Protein AF-A0A814SB40-F1 (afdb_monomer)

Sequence (249 aa):
MLMINSLVCLQETWALNQNQIDDCIITTDKNIYRRNYYDGTNNNKFEFSSLLIQLTEKIYEFKSKGYEILILGDFNTDPIKDNFNTHELINFMKRHSLRMIDVEETQIVTFSKHNLNTKSWIDHVLVDKNNRNVRKCQICVSPENKSDQNPIIIEYELEKLPIMLEIGNKRLANLDWTNLLTLLAYQERVRKGLCKLEILKLEIETESDARRLKINLTKLLNEISSVLLNAVQKTSNELECAKRYKGTL

pLDDT: mean 72.82, std 21.2, range [21.78, 96.56]

InterPro domains:
  IPR005135 Endonuclease/exonuclease/phosphatase [PF14529] (43-148)
  IPR036691 Endonuclease/exonuclease/phosphatase superfamily [G3DSA:3.60.10.10] (23-159)
  IPR036691 Endonuclease/exonuclease/phosphatase superfamily [SSF56219] (7-158)

Radius of gyration: 22.97 Å; Cα contacts (8 Å, |Δi|>4): 253; chains: 1; bounding box: 46×55×64 Å

Solvent-accessible surface area (backbone atoms only — not comparable to full-atom values): 14992 Å² total; per-residue (Å²): 132,86,75,79,45,68,46,56,69,71,50,103,62,78,63,98,46,75,67,63,60,70,77,37,95,71,86,69,71,82,85,72,74,83,87,76,82,86,84,84,58,85,79,53,55,66,56,55,56,50,53,53,51,55,51,48,55,51,52,52,56,40,47,74,73,70,49,86,63,77,44,76,36,78,68,81,33,33,84,87,49,95,47,71,62,30,53,52,49,54,52,49,28,62,75,68,46,37,39,53,48,48,74,74,38,90,55,95,52,88,48,27,33,47,60,101,87,50,72,39,36,22,60,46,38,38,29,42,67,83,64,76,36,67,77,44,44,40,56,49,86,53,96,82,59,85,59,54,54,41,44,58,45,36,35,36,52,66,96,58,82,78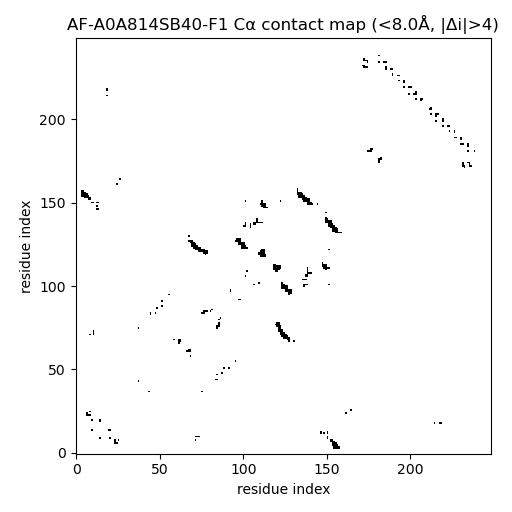,74,78,70,70,70,75,79,62,74,71,53,77,71,62,79,85,39,65,69,56,45,52,54,30,49,54,42,35,51,62,44,53,63,69,43,52,64,60,49,53,54,42,76,70,48,81,51,71,68,59,35,53,52,48,52,51,52,50,55,51,52,51,52,50,35,49,54,51,23,43,43,52,46,33,52,53,51,53,50,54,52,58,64,65,74,75,118

Secondary structure (DSSP, 8-state):
-----------SS--SSTHHHHTS-----TTS-------S-GGGHHHHHHHHHHHHHHHHHHHHTT---EEEEE----TTS-SHHHHHHHHHHHHHTEEEHHHHS--S-S-SEE-SS-EE--EEEEEETT---EEEEEEPP-TT--SSBPPEEEEE--SS-------TT-------TT-HHHHHHHHHHHHHHHHTTHHHHHHHHT---HHHHHHHHHHHHHHHHHHHHHHHHHHHHHHHHHHHHHTT-

Mean predicted aligned error: 16.38 Å

Nearest PDB structures (foldseek):
  1wdu-assembly2_B  TM=7.732E-01  e=1.492E-03  Bombyx mori
  5izs-assembly2_E  TM=6.264E-01  e=3.538E+00  synthetic construct

Organism: NCBI:txid104777

Foldseek 3Di:
DAPQQWAFDDDPDDDPDPVNVVSHLDPPPVVDDDDDDCPPDPVCLVVLLVSLVVVVVVLCVQVVVVDFDKDWYFLVDACVDPDNSNVSVVVSCVVQQKDFVAVVDDEPDQFFFDDPPDGGNGITIIGHPPFPFWPDWYFDDDPPDPDRGTGITTGGRDPDDDPSDPPPPPPQLDFPPVDPVLVVQLVVQLVVQVVVCVVLVVVLVPDDDPVVNVVSVVVSVVSSVVSNSVSSVVSSVVVVVVVVVVVPD

Structure (mmCIF, N/CA/C/O backbone):
data_AF-A0A814SB40-F1
#
_entry.id   AF-A0A814SB40-F1
#
loop_
_atom_site.group_PDB
_atom_site.id
_atom_site.type_symbol
_atom_site.label_atom_id
_atom_site.label_alt_id
_atom_site.label_comp_id
_atom_site.label_asym_id
_atom_site.label_entity_id
_atom_site.label_seq_id
_atom_site.pdbx_PDB_ins_code
_atom_site.Cartn_x
_atom_site.Cartn_y
_atom_site.Cartn_z
_atom_site.occupancy
_atom_site.B_iso_or_equiv
_atom_site.auth_seq_id
_atom_site.auth_comp_id
_atom_site.auth_asym_id
_atom_site.auth_atom_id
_atom_site.pdbx_PDB_model_num
ATOM 1 N N . MET A 1 1 ? -22.561 3.798 -12.927 1.00 25.20 1 MET A N 1
ATOM 2 C CA . MET A 1 1 ? -21.221 4.372 -13.156 1.00 25.20 1 MET A CA 1
ATOM 3 C C . MET A 1 1 ? -20.267 3.604 -12.255 1.00 25.20 1 MET A C 1
ATOM 5 O O . MET A 1 1 ? -20.344 3.776 -11.048 1.00 25.20 1 MET A O 1
ATOM 9 N N . LEU A 1 2 ? -19.512 2.654 -12.813 1.00 21.78 2 LEU A N 1
ATOM 10 C CA . LEU A 1 2 ? -18.523 1.862 -12.071 1.00 21.78 2 LEU A CA 1
ATOM 11 C C . LEU A 1 2 ? -17.376 2.797 -11.672 1.00 21.78 2 LEU A C 1
ATOM 13 O O . LEU A 1 2 ? -16.701 3.334 -12.548 1.00 21.78 2 LEU A O 1
ATOM 17 N N . MET A 1 3 ? -17.201 3.050 -10.374 1.00 22.48 3 MET A N 1
ATOM 18 C CA . MET A 1 3 ? -16.009 3.736 -9.876 1.00 22.48 3 MET A CA 1
ATOM 19 C C . MET A 1 3 ? -14.887 2.705 -9.779 1.00 22.48 3 MET A C 1
ATOM 21 O O . MET A 1 3 ? -14.816 1.940 -8.823 1.00 22.48 3 MET A O 1
ATOM 25 N N . ILE A 1 4 ? -14.045 2.661 -10.810 1.00 25.55 4 ILE A N 1
ATOM 26 C CA . ILE A 1 4 ? -12.775 1.935 -10.777 1.00 25.55 4 ILE A CA 1
ATOM 27 C C . ILE A 1 4 ? -11.856 2.743 -9.861 1.00 25.55 4 ILE A C 1
ATOM 29 O O . ILE A 1 4 ? -11.344 3.789 -10.256 1.00 25.55 4 ILE A O 1
ATOM 33 N N . ASN A 1 5 ? -11.701 2.302 -8.616 1.00 28.89 5 ASN A N 1
ATOM 34 C CA . ASN A 1 5 ? -10.749 2.900 -7.691 1.00 28.89 5 ASN A CA 1
ATOM 35 C C . ASN A 1 5 ? -9.386 2.238 -7.926 1.00 28.89 5 ASN A C 1
ATOM 37 O O . ASN A 1 5 ? -9.189 1.075 -7.607 1.00 28.89 5 ASN A O 1
ATOM 41 N N . SER A 1 6 ? -8.427 2.944 -8.517 1.00 26.91 6 SER A N 1
ATOM 42 C CA . SER A 1 6 ? -7.048 2.450 -8.576 1.00 26.91 6 SER A CA 1
ATOM 43 C C . SER A 1 6 ? -6.439 2.524 -7.174 1.00 26.91 6 SER A C 1
ATOM 45 O O . SER A 1 6 ? -6.251 3.617 -6.646 1.00 26.91 6 SER A O 1
ATOM 47 N N . LEU A 1 7 ? -6.150 1.378 -6.552 1.00 32.16 7 LEU A N 1
ATOM 48 C CA . LEU A 1 7 ? -5.441 1.330 -5.276 1.00 32.16 7 LEU A CA 1
ATOM 49 C C . LEU A 1 7 ? -3.934 1.244 -5.551 1.00 32.16 7 LEU A C 1
ATOM 51 O O . LEU A 1 7 ? -3.408 0.176 -5.847 1.00 32.16 7 LEU A O 1
ATOM 55 N N . VAL A 1 8 ? -3.232 2.372 -5.450 1.00 28.38 8 VAL A N 1
ATOM 56 C CA . VAL A 1 8 ? -1.767 2.421 -5.568 1.00 28.38 8 VAL A CA 1
ATOM 57 C C . VAL A 1 8 ? -1.174 2.371 -4.164 1.00 28.38 8 VAL A C 1
ATOM 59 O O . VAL A 1 8 ? -1.050 3.400 -3.514 1.00 28.38 8 VAL A O 1
ATOM 62 N N . CYS A 1 9 ? -0.800 1.197 -3.653 1.00 35.75 9 CYS A N 1
ATOM 63 C CA . CYS A 1 9 ? -0.020 1.190 -2.417 1.00 35.75 9 CYS A CA 1
ATOM 64 C C . CYS A 1 9 ? 1.461 1.319 -2.727 1.00 35.75 9 CYS A C 1
ATOM 66 O O . CYS A 1 9 ? 2.057 0.495 -3.417 1.00 35.75 9 CYS A O 1
ATOM 68 N N . LEU A 1 10 ? 2.039 2.356 -2.146 1.00 30.78 10 LEU A N 1
ATOM 69 C CA . LEU A 1 10 ? 3.455 2.632 -2.179 1.00 30.78 10 LEU A CA 1
ATOM 70 C C . LEU A 1 10 ? 4.106 1.923 -1.001 1.00 30.78 10 LEU A C 1
ATOM 72 O O . LEU A 1 10 ? 4.045 2.381 0.139 1.00 30.78 10 LEU A O 1
ATOM 76 N N . GLN A 1 11 ? 4.767 0.811 -1.289 1.00 34.59 11 GLN A N 1
ATOM 77 C CA . GLN A 1 11 ? 5.993 0.505 -0.570 1.00 34.59 11 GLN A CA 1
ATOM 78 C C . GLN A 1 11 ? 6.959 1.686 -0.756 1.00 34.59 11 GLN A C 1
ATOM 80 O O . GLN A 1 11 ? 6.841 2.392 -1.753 1.00 34.59 11 GLN A O 1
ATOM 85 N N . GLU A 1 12 ? 7.852 1.958 0.200 1.00 34.69 12 GLU A N 1
ATOM 86 C CA . GLU A 1 12 ? 8.784 3.096 0.171 1.00 34.69 12 GLU A CA 1
ATOM 87 C C . GLU A 1 12 ? 9.671 3.135 -1.093 1.00 34.69 12 GLU A C 1
ATOM 89 O O . GLU A 1 12 ? 10.851 2.814 -1.049 1.00 34.69 12 GLU A O 1
ATOM 94 N N . THR A 1 13 ? 9.130 3.564 -2.227 1.00 32.41 13 THR A N 1
ATOM 95 C CA . THR A 1 13 ? 9.708 4.480 -3.202 1.00 32.41 13 THR A CA 1
ATOM 96 C C . THR A 1 13 ? 8.668 4.755 -4.293 1.00 32.41 13 THR A C 1
ATOM 98 O O . THR A 1 13 ? 8.137 3.844 -4.913 1.00 32.41 13 THR A O 1
ATOM 101 N N . TRP A 1 14 ? 8.424 6.054 -4.516 1.00 36.03 14 TRP A N 1
ATOM 102 C CA . TRP A 1 14 ? 7.655 6.673 -5.610 1.00 36.03 14 TRP A CA 1
ATOM 103 C C . TRP A 1 14 ? 6.147 6.917 -5.442 1.00 36.03 14 TRP A C 1
ATOM 105 O O . TRP A 1 14 ? 5.332 6.436 -6.217 1.00 36.03 14 TRP A O 1
ATOM 115 N N . ALA A 1 15 ? 5.798 7.865 -4.564 1.00 34.75 15 ALA A N 1
ATOM 116 C CA . ALA A 1 15 ? 4.809 8.877 -4.948 1.00 34.75 15 ALA A CA 1
ATOM 117 C C . ALA A 1 15 ? 5.547 9.968 -5.736 1.00 34.75 15 ALA A C 1
ATOM 119 O O . ALA A 1 15 ? 6.554 10.485 -5.249 1.00 34.75 15 ALA A O 1
ATOM 120 N N . LEU A 1 16 ? 5.064 10.362 -6.915 1.00 31.78 16 LEU A N 1
ATOM 121 C CA . LEU A 1 16 ? 5.619 11.513 -7.642 1.00 31.78 16 LEU A CA 1
ATOM 122 C C . LEU A 1 16 ? 5.378 12.831 -6.884 1.00 31.78 16 LEU A C 1
ATOM 124 O O . LEU A 1 16 ? 6.069 13.822 -7.114 1.00 31.78 16 LEU A O 1
ATOM 128 N N . ASN A 1 17 ? 4.390 12.850 -5.983 1.00 35.34 17 ASN A N 1
ATOM 129 C CA . ASN A 1 17 ? 4.116 13.917 -5.025 1.00 35.34 17 ASN A CA 1
ATOM 130 C C . ASN A 1 17 ? 3.198 13.413 -3.893 1.00 35.34 17 ASN A C 1
ATOM 132 O O . ASN A 1 17 ? 2.551 12.375 -4.018 1.00 35.34 17 ASN A O 1
ATOM 136 N N . GLN A 1 18 ? 3.123 14.183 -2.802 1.00 38.12 18 GLN A N 1
ATOM 137 C CA . GLN A 1 18 ? 2.334 13.887 -1.596 1.00 38.12 18 GLN A CA 1
ATOM 138 C C . GLN A 1 18 ? 0.850 13.576 -1.887 1.00 38.12 18 GLN A C 1
ATOM 140 O O . GLN A 1 18 ? 0.243 12.784 -1.177 1.00 38.12 18 GLN A O 1
ATOM 145 N N . ASN A 1 19 ? 0.282 14.103 -2.974 1.00 36.22 19 ASN A N 1
ATOM 146 C CA . ASN A 1 19 ? -1.138 13.930 -3.293 1.00 36.22 19 ASN A CA 1
ATOM 147 C C . ASN A 1 19 ? -1.496 12.495 -3.725 1.00 36.22 19 ASN A C 1
ATOM 149 O O . ASN A 1 19 ? -2.611 12.052 -3.487 1.00 36.22 19 ASN A O 1
ATOM 153 N N . GLN A 1 20 ? -0.559 11.735 -4.307 1.00 36.91 20 GLN A N 1
ATOM 154 C CA . GLN A 1 20 ? -0.788 10.317 -4.638 1.00 36.91 20 GLN A CA 1
ATOM 155 C C . GLN A 1 20 ? -0.811 9.415 -3.392 1.00 36.91 20 GLN A C 1
ATOM 157 O O . GLN A 1 20 ? -1.351 8.313 -3.436 1.00 36.91 20 GLN A O 1
ATOM 162 N N . ILE A 1 21 ? -0.236 9.891 -2.284 1.00 36.97 21 ILE A N 1
ATOM 163 C CA . ILE A 1 21 ? -0.256 9.215 -0.981 1.00 36.97 21 ILE A CA 1
ATOM 164 C C . ILE A 1 21 ? -1.612 9.439 -0.298 1.00 36.97 21 ILE A C 1
ATOM 166 O O . ILE A 1 21 ? -2.137 8.528 0.336 1.00 36.97 21 ILE A O 1
ATOM 170 N N . ASP A 1 22 ? -2.184 10.634 -0.452 1.00 34.97 22 ASP A N 1
ATOM 171 C CA . ASP A 1 22 ? -3.382 11.067 0.273 1.00 34.97 22 ASP A CA 1
ATOM 172 C C . ASP A 1 22 ? -4.701 10.510 -0.318 1.00 34.97 22 ASP A C 1
ATOM 174 O O . ASP A 1 22 ? -5.683 10.384 0.411 1.00 34.97 22 ASP A O 1
ATOM 178 N N . ASP A 1 23 ? -4.719 10.116 -1.600 1.00 32.94 23 ASP A N 1
ATOM 179 C CA . ASP A 1 23 ? -5.883 9.513 -2.289 1.00 32.94 23 ASP A CA 1
ATOM 180 C C . ASP A 1 23 ? -6.029 7.989 -2.059 1.00 32.94 23 ASP A C 1
ATOM 182 O O . ASP A 1 23 ? -6.974 7.358 -2.541 1.00 32.94 23 ASP A O 1
ATOM 186 N N . CYS A 1 24 ? -5.109 7.366 -1.317 1.00 34.25 24 CYS A N 1
ATOM 187 C CA . CYS A 1 24 ? -5.136 5.930 -1.054 1.00 34.25 24 CYS A CA 1
ATOM 188 C C . CYS A 1 24 ? -5.858 5.620 0.267 1.00 34.25 24 CYS A C 1
ATOM 190 O O . CYS A 1 24 ? -5.546 6.186 1.316 1.00 34.25 24 CYS A O 1
ATOM 192 N N . ILE A 1 25 ? -6.792 4.660 0.255 1.00 34.16 25 ILE A N 1
ATOM 193 C CA . ILE A 1 25 ? -7.351 4.080 1.487 1.00 34.16 25 ILE A CA 1
ATOM 194 C C . ILE A 1 25 ? -6.261 3.207 2.099 1.00 34.16 25 ILE A C 1
ATOM 196 O O . ILE A 1 25 ? -6.115 2.025 1.800 1.00 34.16 25 ILE A O 1
ATOM 200 N N . ILE A 1 26 ? -5.441 3.849 2.915 1.00 38.75 26 ILE A N 1
ATOM 201 C CA . ILE A 1 26 ? -4.290 3.250 3.557 1.00 38.75 26 ILE A CA 1
ATOM 202 C C . ILE A 1 26 ? -4.716 2.748 4.940 1.00 38.75 26 ILE A C 1
ATOM 204 O O . ILE A 1 26 ? -4.889 3.528 5.875 1.00 38.75 26 ILE A O 1
ATOM 208 N N . THR A 1 27 ? -4.788 1.430 5.113 1.00 33.06 27 THR A N 1
ATOM 209 C CA . THR A 1 27 ? -4.489 0.812 6.412 1.00 33.06 27 THR A CA 1
ATOM 210 C C . THR A 1 27 ? -3.007 0.496 6.472 1.00 33.06 27 THR A C 1
ATOM 212 O O . THR A 1 27 ? -2.596 -0.658 6.416 1.00 33.06 27 THR A O 1
ATOM 215 N N . THR A 1 28 ? -2.169 1.521 6.584 1.00 36.34 28 THR A N 1
ATOM 216 C CA . THR A 1 28 ? -0.827 1.302 7.114 1.00 36.34 28 THR A CA 1
ATOM 217 C C . THR A 1 28 ? -0.992 1.209 8.614 1.00 36.34 28 THR A C 1
ATOM 219 O O . THR A 1 28 ? -1.146 2.233 9.287 1.00 36.34 28 THR A O 1
ATOM 222 N N . ASP A 1 29 ? -0.910 0.002 9.155 1.00 35.12 29 ASP A N 1
ATOM 223 C CA . ASP A 1 29 ? -0.356 -0.120 10.492 1.00 35.12 29 ASP A CA 1
ATOM 224 C C . ASP A 1 29 ? 1.125 0.288 10.371 1.00 35.12 29 ASP A C 1
ATOM 226 O O . ASP A 1 29 ? 2.000 -0.532 10.111 1.00 35.12 29 ASP A O 1
ATOM 230 N N . LYS A 1 30 ? 1.416 1.598 10.467 1.00 35.09 30 LYS A N 1
ATOM 231 C CA . LYS A 1 30 ? 2.791 2.147 10.425 1.00 35.09 30 LYS A CA 1
ATOM 232 C C . LYS A 1 30 ? 3.651 1.674 11.608 1.00 35.09 30 LYS A C 1
ATOM 234 O O . LYS A 1 30 ? 4.788 2.114 11.743 1.00 35.09 30 LYS A O 1
ATOM 239 N N . ASN A 1 31 ? 3.129 0.803 12.473 1.00 28.55 31 ASN A N 1
ATOM 240 C CA . ASN A 1 31 ? 3.858 0.236 13.603 1.00 28.55 31 ASN A CA 1
ATOM 241 C C . ASN A 1 31 ? 4.814 -0.903 13.215 1.00 28.55 31 ASN A C 1
ATOM 243 O O . ASN A 1 31 ? 5.435 -1.497 14.090 1.00 28.55 31 ASN A O 1
ATOM 247 N N . ILE A 1 32 ? 4.945 -1.224 11.929 1.00 34.72 32 ILE A N 1
ATOM 248 C CA . ILE A 1 32 ? 5.579 -2.462 11.481 1.00 34.72 32 ILE A CA 1
ATOM 249 C C . ILE A 1 32 ? 6.813 -2.115 10.622 1.00 34.72 32 ILE A C 1
ATOM 251 O O . ILE A 1 32 ? 6.737 -1.895 9.420 1.00 34.72 32 ILE A O 1
ATOM 255 N N . TYR A 1 33 ? 7.947 -2.071 11.337 1.00 35.12 33 TYR A N 1
ATOM 256 C CA . TYR A 1 33 ? 9.349 -2.231 10.912 1.00 35.12 33 TYR A CA 1
ATOM 257 C C . TYR A 1 33 ? 10.111 -1.048 10.303 1.00 35.12 33 TYR A C 1
ATOM 259 O O . TYR A 1 33 ? 10.092 -0.769 9.109 1.00 35.12 33 TYR A O 1
ATOM 267 N N . ARG A 1 34 ? 10.952 -0.436 11.151 1.00 30.80 34 ARG A N 1
ATOM 268 C CA . ARG A 1 34 ? 12.199 0.191 10.698 1.00 30.80 34 ARG A CA 1
ATOM 269 C C . ARG A 1 34 ? 13.090 -0.883 10.065 1.00 30.80 34 ARG A C 1
ATOM 271 O O . ARG A 1 34 ? 13.335 -1.909 10.689 1.00 30.80 34 ARG A O 1
ATOM 278 N N . ARG A 1 35 ? 13.575 -0.587 8.854 1.00 33.53 35 ARG A N 1
ATOM 279 C CA . ARG A 1 35 ? 14.530 -1.361 8.044 1.00 33.53 35 ARG A CA 1
ATOM 280 C C . ARG A 1 35 ? 15.626 -2.030 8.882 1.00 33.53 35 ARG A C 1
ATOM 282 O O . ARG A 1 35 ? 16.474 -1.324 9.424 1.00 33.53 35 ARG A O 1
ATOM 289 N N . ASN A 1 36 ? 15.693 -3.357 8.832 1.00 34.03 36 ASN A N 1
ATOM 290 C CA . ASN A 1 36 ? 16.964 -4.069 8.896 1.00 34.03 36 ASN A CA 1
ATOM 291 C C . ASN A 1 36 ? 17.278 -4.575 7.484 1.00 34.03 36 ASN A C 1
ATOM 293 O O . ASN A 1 36 ? 16.479 -5.246 6.836 1.00 34.03 36 ASN A O 1
ATOM 297 N N . TYR A 1 37 ? 18.421 -4.137 6.967 1.00 38.53 37 TYR A N 1
ATOM 298 C CA . TYR A 1 37 ? 18.928 -4.490 5.648 1.00 38.53 37 TYR A CA 1
ATOM 299 C C . TYR A 1 37 ? 19.259 -5.989 5.610 1.00 38.53 37 TYR A C 1
ATOM 301 O O . TYR A 1 37 ? 20.025 -6.467 6.444 1.00 38.53 37 TYR A O 1
ATOM 309 N N . TYR A 1 38 ? 18.721 -6.729 4.637 1.00 42.28 38 TYR A N 1
ATOM 310 C CA . TYR A 1 38 ? 19.130 -8.115 4.405 1.00 42.28 38 TYR A CA 1
ATOM 311 C C . TYR A 1 38 ? 20.485 -8.131 3.698 1.00 42.28 38 TYR A C 1
ATOM 313 O O . TYR A 1 38 ? 20.598 -7.784 2.523 1.00 42.28 38 TYR A O 1
ATOM 321 N N . ASP A 1 39 ? 21.518 -8.541 4.424 1.00 47.03 39 ASP A N 1
ATOM 322 C CA . ASP A 1 39 ? 22.885 -8.705 3.924 1.00 47.03 39 ASP A CA 1
ATOM 323 C C . ASP A 1 39 ? 23.163 -10.109 3.352 1.00 47.03 39 ASP A C 1
ATOM 325 O O . ASP A 1 39 ? 24.275 -10.391 2.912 1.00 47.03 39 ASP A O 1
ATOM 329 N N . GLY A 1 40 ? 22.162 -10.999 3.338 1.00 46.91 40 GLY A N 1
ATOM 330 C CA . GLY A 1 40 ? 22.316 -12.381 2.877 1.00 46.91 40 GLY A CA 1
ATOM 331 C C . GLY A 1 40 ? 22.857 -13.362 3.920 1.00 46.91 40 GLY A C 1
ATOM 332 O O . GLY A 1 40 ? 23.138 -14.507 3.565 1.00 46.91 40 GLY A O 1
ATOM 333 N N . THR A 1 41 ? 23.004 -12.968 5.190 1.00 50.34 41 THR A N 1
ATOM 334 C CA . THR A 1 41 ? 23.515 -13.857 6.245 1.00 50.34 41 THR A CA 1
ATOM 335 C C . THR A 1 41 ? 22.417 -14.688 6.928 1.00 50.34 41 THR A C 1
ATOM 337 O O . THR A 1 41 ? 21.244 -14.319 6.990 1.00 50.34 41 THR A O 1
ATOM 340 N N . ASN A 1 42 ? 22.809 -15.835 7.503 1.00 48.78 42 ASN A N 1
ATOM 341 C CA . ASN A 1 42 ? 21.919 -16.759 8.227 1.00 48.78 42 ASN A CA 1
ATOM 342 C C . ASN A 1 42 ? 21.256 -16.157 9.488 1.00 48.78 42 ASN A C 1
ATOM 344 O O . ASN A 1 42 ? 20.357 -16.789 10.043 1.00 48.78 42 ASN A O 1
ATOM 348 N N . ASN A 1 43 ? 21.670 -14.966 9.935 1.00 50.28 43 ASN A N 1
ATOM 349 C CA . ASN A 1 43 ? 21.124 -14.311 11.127 1.00 50.28 43 ASN A CA 1
ATOM 350 C C . ASN A 1 43 ? 19.711 -13.738 10.906 1.00 50.28 43 ASN A C 1
ATOM 352 O O . ASN A 1 43 ? 18.960 -13.603 11.867 1.00 50.28 43 ASN A O 1
ATOM 356 N N . ASN A 1 44 ? 19.305 -13.499 9.655 1.00 54.78 44 ASN A N 1
ATOM 357 C CA . ASN A 1 44 ? 18.002 -12.901 9.326 1.00 54.78 44 ASN A CA 1
ATOM 358 C C . ASN A 1 44 ? 16.827 -13.901 9.314 1.00 54.78 44 ASN A C 1
ATOM 360 O O . ASN A 1 44 ? 15.676 -13.500 9.142 1.00 54.78 44 ASN A O 1
ATOM 364 N N . LYS A 1 45 ? 17.083 -15.205 9.511 1.00 58.91 45 LYS A N 1
ATOM 365 C CA . LYS A 1 45 ? 16.043 -16.254 9.455 1.00 58.91 45 LYS A CA 1
ATOM 366 C C . LYS A 1 45 ? 14.978 -16.091 10.540 1.00 58.91 45 LYS A C 1
ATOM 368 O O . LYS A 1 45 ? 13.787 -16.159 10.255 1.00 58.91 45 LYS A O 1
ATOM 373 N N . PHE A 1 46 ? 15.411 -15.858 11.780 1.00 59.66 46 PHE A N 1
ATOM 374 C CA . PHE A 1 46 ? 14.499 -15.692 12.915 1.00 59.66 46 PHE 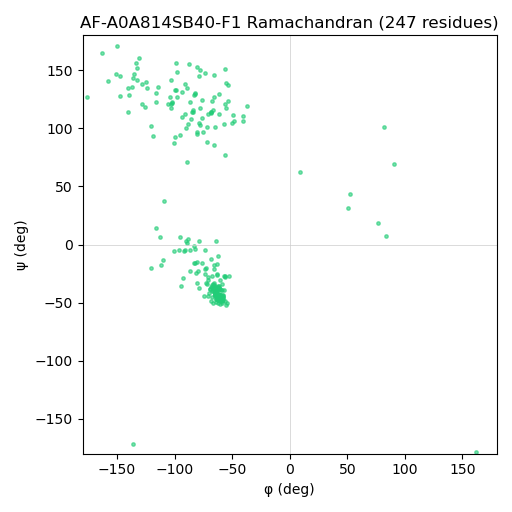A CA 1
ATOM 375 C C . PHE A 1 46 ? 13.655 -14.421 12.796 1.00 59.66 46 PHE A C 1
ATOM 377 O O . PHE A 1 46 ? 12.490 -14.422 13.191 1.00 59.66 46 PHE A O 1
ATOM 384 N N . GLU A 1 47 ? 14.224 -13.356 12.226 1.00 73.25 47 GLU A N 1
ATOM 385 C CA . GLU A 1 47 ? 13.513 -12.098 12.018 1.00 73.25 47 GLU A CA 1
ATOM 386 C C . GLU A 1 47 ? 12.394 -12.283 10.991 1.00 73.25 47 GLU A C 1
ATOM 388 O O . GLU A 1 47 ? 11.241 -12.008 11.311 1.00 73.25 47 GLU A O 1
ATOM 393 N N . PHE A 1 48 ? 12.686 -12.863 9.821 1.00 78.12 48 PHE A N 1
ATOM 394 C CA . PHE A 1 48 ? 11.683 -13.054 8.770 1.00 78.12 48 PHE A CA 1
ATOM 395 C C . PHE A 1 48 ? 10.487 -13.907 9.223 1.00 78.12 48 PHE A C 1
ATOM 397 O O . PHE A 1 48 ? 9.338 -13.496 9.055 1.00 78.12 48 PHE A O 1
ATOM 404 N N . SER A 1 49 ? 10.723 -15.051 9.877 1.00 80.25 49 SER A N 1
ATOM 405 C CA . SER A 1 49 ? 9.625 -15.875 10.406 1.00 80.25 49 SER A CA 1
ATOM 406 C C . SER A 1 49 ? 8.809 -15.135 11.478 1.00 80.25 49 SER A C 1
ATOM 408 O O . SER A 1 49 ? 7.587 -15.273 11.512 1.00 80.25 49 SER A O 1
ATOM 410 N N . SER A 1 50 ? 9.446 -14.311 12.320 1.00 74.00 50 SER A N 1
ATOM 411 C CA . SER A 1 50 ? 8.749 -13.477 13.313 1.00 74.00 50 SER A CA 1
ATOM 412 C C . SER A 1 50 ? 7.841 -12.428 12.657 1.00 74.00 50 SER A C 1
ATOM 414 O O . SER A 1 50 ? 6.696 -12.252 13.082 1.00 74.00 50 SER A O 1
ATOM 416 N N . LEU A 1 51 ? 8.298 -11.792 11.568 1.00 75.19 51 LEU A N 1
ATOM 417 C CA . LEU A 1 51 ? 7.481 -10.861 10.779 1.00 75.19 51 LEU A CA 1
ATOM 418 C C . LEU A 1 51 ? 6.226 -11.542 10.227 1.00 75.19 51 LEU A C 1
ATOM 420 O O . LEU A 1 51 ? 5.122 -11.008 10.343 1.00 75.19 51 LEU A O 1
ATOM 424 N N . LEU A 1 52 ? 6.376 -12.748 9.674 1.00 82.38 52 LEU A N 1
ATOM 425 C CA . LEU A 1 52 ? 5.252 -13.514 9.13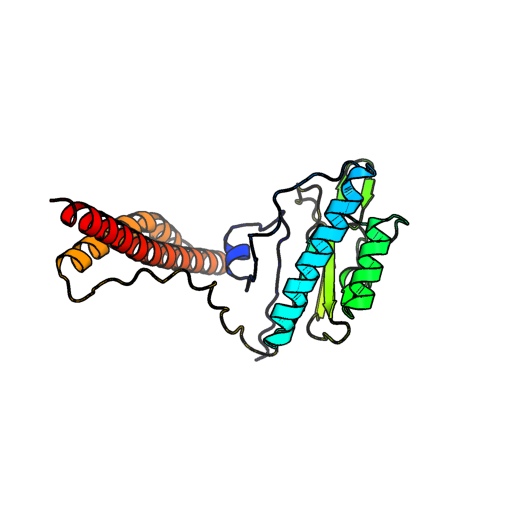3 1.00 82.38 52 LEU A CA 1
ATOM 426 C C . LEU A 1 52 ? 4.256 -13.946 10.221 1.00 82.38 52 LEU A C 1
ATOM 428 O O . LEU A 1 52 ? 3.051 -13.989 9.963 1.00 82.38 52 LEU A O 1
ATOM 432 N N . ILE A 1 53 ? 4.717 -14.228 11.444 1.00 78.25 53 ILE A N 1
ATOM 433 C CA . ILE A 1 53 ? 3.834 -14.515 12.589 1.00 78.25 53 ILE A CA 1
ATOM 434 C C . ILE A 1 53 ? 3.000 -13.281 12.952 1.00 78.25 53 ILE A C 1
ATOM 436 O O . ILE A 1 53 ? 1.792 -13.387 13.133 1.00 78.25 53 ILE A O 1
ATOM 440 N N . GLN A 1 54 ? 3.592 -12.092 12.985 1.00 74.69 54 GLN A N 1
ATOM 441 C CA . GLN A 1 54 ? 2.828 -10.876 13.287 1.00 74.69 54 GLN A CA 1
ATOM 442 C C . GLN A 1 54 ? 1.851 -10.513 12.172 1.00 74.69 54 GLN A C 1
ATOM 444 O O . GLN A 1 54 ? 0.709 -10.126 12.426 1.00 74.69 54 GLN A O 1
ATOM 449 N N . LEU A 1 55 ? 2.264 -10.704 10.919 1.00 79.06 55 LEU A N 1
ATOM 450 C CA . LEU A 1 55 ? 1.369 -10.557 9.779 1.00 79.06 55 LEU A CA 1
ATOM 451 C C . LEU A 1 55 ? 0.201 -11.555 9.857 1.00 79.06 55 LEU A C 1
ATOM 453 O O . LEU A 1 55 ? -0.929 -11.202 9.527 1.00 79.06 55 LEU A O 1
ATOM 457 N N . THR A 1 56 ? 0.443 -12.770 10.358 1.00 82.62 56 THR A N 1
ATOM 458 C CA . THR A 1 56 ? -0.599 -13.777 10.612 1.00 82.62 56 THR A CA 1
ATOM 459 C C . THR A 1 56 ? -1.657 -13.263 11.592 1.00 82.62 56 THR A C 1
ATOM 461 O O . THR A 1 56 ? -2.852 -13.366 11.309 1.00 82.62 56 THR A O 1
ATOM 464 N N . GLU A 1 57 ? -1.241 -12.675 12.717 1.00 78.69 57 GLU A N 1
ATOM 465 C CA . GLU A 1 57 ? -2.159 -12.101 13.711 1.00 78.69 57 GLU A CA 1
ATOM 466 C C . GLU A 1 57 ? -3.037 -11.006 13.093 1.00 78.69 57 GLU A C 1
ATOM 468 O O . GLU A 1 57 ? -4.256 -11.010 13.276 1.00 78.69 57 GLU A O 1
ATOM 473 N N . LYS A 1 58 ? -2.440 -10.128 12.278 1.00 76.25 58 LYS A N 1
ATOM 474 C CA . LYS A 1 58 ? -3.161 -9.059 11.572 1.00 76.25 58 LYS A CA 1
ATOM 475 C C . LYS A 1 58 ? -4.149 -9.593 10.542 1.00 76.25 58 LYS A C 1
ATOM 477 O O . LYS A 1 58 ? -5.277 -9.110 10.477 1.00 76.25 58 LYS A O 1
ATOM 482 N N . ILE A 1 59 ? -3.771 -10.614 9.771 1.00 79.75 59 ILE A N 1
ATOM 483 C CA . ILE A 1 59 ? -4.682 -11.266 8.820 1.00 79.75 59 ILE A CA 1
ATOM 484 C C . ILE A 1 59 ? -5.903 -11.820 9.554 1.00 79.75 59 ILE A C 1
ATOM 486 O O . ILE A 1 59 ? -7.027 -11.600 9.104 1.00 79.75 59 ILE A O 1
ATOM 490 N N . TYR A 1 60 ? -5.709 -12.520 10.674 1.00 83.38 60 TYR A N 1
ATOM 491 C CA . TYR A 1 60 ? -6.830 -13.054 11.448 1.00 83.38 60 TYR A CA 1
ATOM 492 C C . TYR A 1 60 ? -7.695 -11.950 12.050 1.00 83.38 60 TYR A C 1
ATOM 494 O O . TYR A 1 60 ? -8.921 -12.028 11.955 1.00 83.38 60 TYR A O 1
ATOM 502 N N . GLU A 1 61 ? -7.078 -10.905 12.605 1.00 76.69 61 GLU A N 1
ATOM 503 C CA . GLU A 1 61 ? -7.787 -9.741 13.134 1.00 76.69 61 GLU A CA 1
ATOM 504 C C . GLU A 1 61 ? -8.698 -9.131 12.058 1.00 76.69 61 GLU A C 1
ATOM 506 O O . GLU A 1 61 ? -9.901 -8.970 12.273 1.00 76.69 61 GLU A O 1
ATOM 511 N N . PHE A 1 62 ? -8.159 -8.845 10.873 1.00 74.06 62 PHE A N 1
ATOM 512 C CA . PHE A 1 62 ? -8.916 -8.210 9.799 1.00 74.06 62 PHE A CA 1
ATOM 513 C C . PHE A 1 62 ? -9.970 -9.136 9.181 1.00 74.06 62 PHE A C 1
ATOM 515 O O . PHE A 1 62 ? -11.111 -8.708 8.989 1.00 74.06 62 PHE A O 1
ATOM 522 N N . LYS A 1 63 ? -9.651 -10.418 8.956 1.00 76.94 63 LYS A N 1
ATOM 523 C CA . LYS A 1 63 ? -10.633 -11.404 8.476 1.00 76.94 63 LYS A CA 1
ATOM 524 C C . LYS A 1 63 ? -11.794 -11.573 9.460 1.00 76.94 63 LYS A C 1
ATOM 526 O O . LYS A 1 63 ? -12.938 -11.667 9.025 1.00 76.94 63 LYS A O 1
ATOM 531 N N . SER A 1 64 ? -11.534 -11.544 10.772 1.00 79.38 64 SER A N 1
ATOM 532 C CA . SER A 1 64 ? -12.588 -11.649 11.799 1.00 79.38 64 SER A CA 1
ATOM 533 C C . SER A 1 64 ? -13.584 -10.483 11.765 1.00 79.38 64 SER A C 1
ATOM 535 O O . SER A 1 64 ? -14.745 -10.644 12.130 1.00 79.38 64 SER A O 1
ATOM 537 N N . LYS A 1 65 ? -13.141 -9.322 11.269 1.00 72.62 65 LYS A N 1
ATOM 538 C CA . LYS A 1 65 ? -13.953 -8.115 11.075 1.00 72.62 65 LYS A CA 1
ATOM 539 C C . LYS A 1 65 ? -14.618 -8.057 9.689 1.00 72.62 65 LYS A C 1
ATOM 541 O O . LYS A 1 65 ? -15.285 -7.075 9.381 1.00 72.62 65 LYS A O 1
ATOM 546 N N . GLY A 1 66 ? -14.452 -9.091 8.860 1.00 73.50 66 GLY A N 1
ATOM 547 C CA . GLY A 1 66 ? -15.038 -9.165 7.521 1.00 73.50 66 GLY A CA 1
ATOM 548 C C . GLY A 1 66 ? -14.324 -8.317 6.465 1.00 73.50 66 GLY A C 1
ATOM 549 O O . GLY A 1 66 ? -14.926 -8.022 5.435 1.00 73.50 66 GLY A O 1
ATOM 550 N N . TYR A 1 67 ? -13.074 -7.910 6.706 1.00 73.50 67 TYR A N 1
ATOM 551 C CA . TYR A 1 67 ? -12.293 -7.172 5.715 1.00 73.50 67 TYR A CA 1
ATOM 552 C C . TYR A 1 67 ? -11.710 -8.093 4.644 1.00 73.50 67 TYR A C 1
ATOM 554 O O . TYR A 1 67 ? -11.271 -9.213 4.922 1.00 73.50 67 TYR A O 1
ATOM 562 N N . GLU A 1 68 ? -11.647 -7.573 3.420 1.00 75.38 68 GLU A N 1
ATOM 563 C CA . GLU A 1 68 ? -10.812 -8.138 2.368 1.00 75.38 68 GLU A CA 1
ATOM 564 C C . GLU A 1 68 ? -9.338 -7.819 2.627 1.00 75.38 68 GLU A C 1
ATOM 566 O O . GLU A 1 68 ? -9.005 -6.767 3.175 1.00 75.38 68 GLU A O 1
ATOM 571 N N . ILE A 1 69 ? -8.451 -8.733 2.231 1.00 78.31 69 ILE A N 1
ATOM 572 C CA . ILE A 1 69 ? -7.019 -8.635 2.510 1.00 78.31 69 ILE A CA 1
ATOM 573 C C . ILE A 1 69 ? -6.241 -8.505 1.202 1.00 78.31 69 ILE A C 1
ATOM 575 O O . ILE A 1 69 ? -6.293 -9.392 0.347 1.00 78.31 69 ILE A O 1
ATOM 579 N N . LEU A 1 70 ? -5.477 -7.421 1.112 1.00 83.56 70 LEU A N 1
ATOM 580 C CA . LEU A 1 70 ? -4.454 -7.159 0.110 1.00 83.56 70 LEU A CA 1
ATOM 581 C C . LEU A 1 70 ? -3.174 -6.776 0.867 1.00 83.56 70 LEU A C 1
ATOM 583 O O . LEU A 1 70 ? -3.185 -5.839 1.663 1.00 83.56 70 LEU A O 1
ATOM 587 N N . ILE A 1 71 ? -2.096 -7.529 0.664 1.00 84.75 71 ILE A N 1
ATOM 588 C CA . ILE A 1 71 ? -0.815 -7.375 1.367 1.00 84.75 71 ILE A CA 1
ATOM 589 C C . ILE A 1 71 ? 0.246 -6.990 0.349 1.00 84.75 71 ILE A C 1
ATOM 591 O O . ILE A 1 71 ? 0.364 -7.619 -0.695 1.00 84.75 71 ILE A O 1
ATOM 595 N N . LEU A 1 72 ? 0.998 -5.944 0.660 1.00 85.19 72 LEU A N 1
ATOM 596 C CA . LEU A 1 72 ? 1.830 -5.209 -0.283 1.00 85.19 72 LEU A CA 1
ATOM 597 C C . LEU A 1 72 ? 3.128 -4.878 0.443 1.00 85.19 72 LEU A C 1
ATOM 599 O O . LEU A 1 72 ? 3.061 -4.330 1.546 1.00 85.19 72 LEU A O 1
ATOM 603 N N . GLY A 1 73 ? 4.286 -5.189 -0.132 1.00 82.75 73 GLY A N 1
ATOM 604 C CA . GLY A 1 73 ? 5.546 -4.756 0.470 1.00 82.75 73 GLY A CA 1
ATOM 605 C C . GLY A 1 73 ? 6.789 -5.506 0.015 1.00 82.75 73 GLY A C 1
ATOM 606 O O . GLY A 1 73 ? 6.716 -6.415 -0.812 1.00 82.75 73 GLY A O 1
ATOM 607 N N . ASP A 1 74 ? 7.916 -5.098 0.608 1.00 83.88 74 ASP A N 1
ATOM 608 C CA . ASP A 1 74 ? 9.233 -5.698 0.410 1.00 83.88 74 ASP A CA 1
ATOM 609 C C . ASP A 1 74 ? 9.276 -6.974 1.242 1.00 83.88 74 ASP A C 1
ATOM 611 O O . ASP A 1 74 ? 9.410 -6.928 2.469 1.00 83.88 74 ASP A O 1
ATOM 615 N N . PHE A 1 75 ? 9.134 -8.126 0.604 1.00 85.50 75 PHE A N 1
ATOM 616 C CA . PHE A 1 75 ? 9.332 -9.400 1.293 1.00 85.50 75 PHE A CA 1
ATOM 617 C C . PHE A 1 75 ? 10.802 -9.816 1.281 1.00 85.50 75 PHE A C 1
ATOM 619 O O . PHE A 1 75 ? 11.156 -10.830 1.886 1.00 85.50 75 PHE A O 1
ATOM 626 N N . ASN A 1 76 ? 11.659 -9.053 0.594 1.00 85.62 76 ASN A N 1
ATOM 627 C CA . ASN A 1 76 ? 13.089 -9.285 0.469 1.00 85.62 76 ASN A CA 1
ATOM 628 C C . ASN A 1 76 ? 13.434 -10.715 0.034 1.00 85.62 76 ASN A C 1
ATOM 630 O O . ASN A 1 76 ? 14.444 -11.298 0.438 1.00 85.62 76 ASN A O 1
ATOM 634 N N . THR A 1 77 ? 12.551 -11.309 -0.762 1.00 89.31 77 THR A N 1
ATOM 635 C CA . THR A 1 77 ? 12.647 -12.693 -1.194 1.00 89.31 77 THR A CA 1
ATOM 636 C C . THR A 1 77 ? 12.217 -12.786 -2.635 1.00 89.31 77 THR A C 1
ATOM 638 O O . THR A 1 77 ? 11.224 -12.196 -3.010 1.00 89.31 77 THR A O 1
ATOM 641 N N . ASP A 1 78 ? 12.977 -13.514 -3.442 1.00 93.12 78 ASP A N 1
ATOM 642 C CA . ASP A 1 78 ? 12.642 -13.719 -4.845 1.00 93.12 78 ASP A CA 1
ATOM 643 C C . ASP A 1 78 ? 12.047 -15.124 -5.003 1.00 93.12 78 ASP A C 1
ATOM 645 O O . ASP A 1 78 ? 12.721 -16.093 -4.633 1.00 93.12 78 ASP A O 1
ATOM 649 N N . PRO A 1 79 ? 10.813 -15.268 -5.519 1.00 90.44 79 PRO A N 1
ATOM 650 C CA . PRO A 1 79 ? 10.100 -16.541 -5.561 1.00 90.44 79 PRO A CA 1
ATOM 651 C C . PRO A 1 79 ? 10.766 -17.566 -6.485 1.00 90.44 79 PRO A C 1
ATOM 653 O O . PRO A 1 79 ? 10.505 -18.760 -6.354 1.00 90.44 79 PRO A O 1
ATOM 656 N N . ILE A 1 80 ? 11.652 -17.125 -7.386 1.00 89.25 80 ILE A N 1
ATOM 657 C CA . ILE A 1 80 ? 12.443 -18.006 -8.254 1.00 89.25 80 ILE A CA 1
ATOM 658 C C . ILE A 1 80 ? 13.674 -18.547 -7.510 1.00 89.25 80 ILE A C 1
ATOM 660 O O . ILE A 1 80 ? 14.208 -19.600 -7.862 1.00 89.25 80 ILE A O 1
ATOM 664 N N . LYS A 1 81 ? 14.152 -17.847 -6.474 1.00 88.38 81 LYS A N 1
ATOM 665 C CA . LYS A 1 81 ? 15.339 -18.259 -5.720 1.00 88.38 81 LYS A CA 1
ATOM 666 C C . LYS A 1 81 ? 14.977 -19.293 -4.666 1.00 88.38 81 LYS A C 1
ATOM 668 O O . LYS A 1 81 ? 14.142 -19.044 -3.801 1.00 88.38 81 LYS A O 1
ATOM 673 N N . ASP A 1 82 ? 15.712 -20.396 -4.668 1.00 89.38 82 ASP A N 1
ATOM 674 C CA . ASP A 1 82 ? 15.591 -21.450 -3.667 1.00 89.38 82 ASP A CA 1
ATOM 675 C C . ASP A 1 82 ? 16.350 -21.067 -2.387 1.00 89.38 82 ASP A C 1
ATOM 677 O O . ASP A 1 82 ? 17.574 -21.184 -2.300 1.00 89.38 82 ASP A O 1
ATOM 681 N N . ASN A 1 83 ? 15.643 -20.489 -1.413 1.00 87.50 83 ASN A N 1
ATOM 682 C CA . ASN A 1 83 ? 16.219 -20.092 -0.131 1.00 87.50 83 ASN A CA 1
ATOM 683 C C . ASN A 1 83 ? 15.185 -20.158 1.006 1.00 87.50 83 ASN A C 1
ATOM 685 O O . ASN A 1 83 ? 13.985 -20.319 0.784 1.00 87.50 83 ASN A O 1
ATOM 689 N N . PHE A 1 84 ? 15.666 -19.999 2.243 1.00 89.00 84 PHE A N 1
ATOM 690 C CA . PHE A 1 84 ? 14.841 -20.079 3.451 1.00 89.00 84 PHE A CA 1
ATOM 691 C C . PHE A 1 84 ? 13.650 -19.105 3.447 1.00 89.00 84 PHE A C 1
ATOM 693 O O . PHE A 1 84 ? 12.532 -19.542 3.706 1.00 89.00 84 PHE A O 1
ATOM 700 N N . ASN A 1 85 ? 13.858 -17.824 3.122 1.00 87.50 85 ASN A N 1
ATOM 701 C CA . ASN A 1 85 ? 12.780 -16.827 3.113 1.00 87.50 85 ASN A CA 1
ATOM 702 C C . ASN A 1 85 ? 11.734 -17.164 2.047 1.00 87.50 85 ASN A C 1
ATOM 704 O O . ASN A 1 85 ? 10.538 -17.077 2.317 1.00 87.50 85 ASN A O 1
ATOM 708 N N . THR A 1 86 ? 12.166 -17.636 0.874 1.00 91.38 86 THR A N 1
ATOM 709 C CA . THR A 1 86 ? 11.244 -18.076 -0.179 1.00 91.38 86 THR A CA 1
ATOM 710 C C . THR A 1 86 ? 10.383 -19.241 0.308 1.00 91.38 86 THR A C 1
ATOM 712 O O . THR A 1 86 ? 9.162 -19.212 0.152 1.00 91.38 86 THR A O 1
ATOM 715 N N . HIS A 1 87 ? 10.976 -20.245 0.961 1.00 93.19 87 HIS A N 1
ATOM 716 C CA . HIS A 1 87 ? 10.212 -21.361 1.526 1.00 93.19 87 HIS A CA 1
ATOM 717 C C . HIS A 1 87 ? 9.246 -20.923 2.627 1.00 93.19 87 HIS A C 1
ATOM 719 O O . HIS A 1 87 ? 8.089 -21.347 2.625 1.00 93.19 87 HIS A O 1
ATOM 725 N N . GLU A 1 88 ? 9.693 -20.071 3.549 1.00 92.12 88 GLU A N 1
ATOM 726 C CA . GLU A 1 88 ? 8.855 -19.547 4.628 1.00 92.12 88 GLU A CA 1
ATOM 727 C C . GLU A 1 88 ? 7.678 -18.738 4.079 1.00 92.12 88 GLU A C 1
ATOM 729 O O . GLU A 1 88 ? 6.542 -18.953 4.511 1.00 92.12 88 GLU A O 1
ATOM 734 N N . LEU A 1 89 ? 7.917 -17.882 3.078 1.00 93.38 89 LEU A N 1
ATOM 735 C CA . LEU A 1 89 ? 6.869 -17.107 2.421 1.00 93.38 89 LEU A CA 1
ATOM 736 C C . LEU A 1 89 ? 5.869 -18.018 1.701 1.00 93.38 89 LEU A C 1
ATOM 738 O O . LEU A 1 89 ? 4.664 -17.873 1.896 1.00 93.38 89 LEU A O 1
ATOM 742 N N . ILE A 1 90 ? 6.338 -19.006 0.932 1.00 95.25 90 ILE A N 1
ATOM 743 C CA . ILE A 1 90 ? 5.464 -19.973 0.249 1.00 95.25 90 ILE A CA 1
ATOM 744 C C . ILE A 1 90 ? 4.623 -20.761 1.265 1.00 95.25 90 ILE A C 1
ATOM 746 O O . ILE A 1 90 ? 3.421 -20.959 1.068 1.00 95.25 90 ILE A O 1
ATOM 750 N N . ASN A 1 91 ? 5.224 -21.206 2.371 1.00 96.06 91 ASN A N 1
ATOM 751 C CA . ASN A 1 91 ? 4.518 -21.928 3.430 1.00 96.06 91 ASN A CA 1
ATOM 752 C C . ASN A 1 91 ? 3.499 -21.036 4.146 1.00 96.06 91 ASN A C 1
ATOM 754 O O . ASN A 1 91 ? 2.397 -21.483 4.468 1.00 96.06 91 ASN A O 1
ATOM 758 N N . PHE A 1 92 ? 3.847 -19.777 4.402 1.00 94.56 92 PHE A N 1
ATOM 759 C CA . PHE A 1 92 ? 2.930 -18.765 4.915 1.00 94.56 92 PHE A CA 1
ATOM 760 C C . PHE A 1 92 ? 1.745 -18.559 3.962 1.00 94.56 92 PHE A C 1
ATOM 762 O O . PHE A 1 92 ? 0.595 -18.700 4.379 1.00 94.56 92 PHE A O 1
ATOM 769 N N . MET A 1 93 ? 1.997 -18.353 2.668 1.00 96.00 93 MET A N 1
ATOM 770 C CA . MET A 1 93 ? 0.943 -18.176 1.668 1.00 96.00 93 MET A CA 1
ATOM 771 C C . MET A 1 93 ? -0.006 -19.376 1.616 1.00 96.00 93 MET A C 1
ATOM 773 O O . MET A 1 93 ? -1.224 -19.203 1.666 1.00 96.00 93 MET A O 1
ATOM 777 N N . LYS A 1 94 ? 0.532 -20.603 1.604 1.00 96.56 94 LYS A N 1
ATOM 778 C CA . LYS A 1 94 ? -0.273 -21.834 1.636 1.00 96.56 94 LYS A CA 1
ATOM 779 C C . LYS A 1 94 ? -1.167 -21.901 2.876 1.00 96.56 94 LYS A C 1
ATOM 781 O O . LYS A 1 94 ? -2.362 -22.161 2.744 1.00 96.56 94 LYS A O 1
ATOM 786 N N . ARG A 1 95 ? -0.614 -21.629 4.066 1.00 96.19 95 ARG A N 1
ATOM 787 C CA . ARG A 1 95 ? -1.362 -21.638 5.338 1.00 96.19 95 ARG A CA 1
ATOM 788 C C . ARG A 1 95 ? -2.514 -20.635 5.346 1.00 96.19 95 ARG A C 1
ATOM 790 O O . ARG A 1 95 ? -3.591 -20.956 5.839 1.00 96.19 95 ARG A O 1
ATOM 797 N N . HIS A 1 96 ? -2.312 -19.456 4.764 1.00 90.44 96 HIS A N 1
ATOM 798 C CA . HIS A 1 96 ? -3.309 -18.382 4.762 1.00 90.44 96 HIS A CA 1
ATOM 799 C C . HIS A 1 96 ? -4.190 -18.337 3.510 1.00 90.44 96 HIS A C 1
ATOM 801 O O . HIS A 1 96 ? -5.015 -17.430 3.389 1.00 90.44 96 HIS A O 1
ATOM 807 N N . SER A 1 97 ? -4.072 -19.333 2.619 1.00 95.44 97 SER A N 1
ATOM 808 C CA . SER A 1 97 ? -4.762 -19.361 1.322 1.00 95.44 97 SER A CA 1
ATOM 809 C C . SER A 1 97 ? -4.526 -18.079 0.513 1.00 95.44 97 SER A C 1
ATOM 811 O O . SER A 1 97 ? -5.462 -17.526 -0.057 1.00 95.44 97 SER A O 1
ATOM 813 N N . LEU A 1 98 ? -3.279 -17.606 0.486 1.00 94.44 98 LEU A N 1
ATOM 814 C CA . LEU A 1 98 ? -2.858 -16.435 -0.276 1.00 94.44 98 LEU A CA 1
ATOM 815 C C . LEU A 1 98 ? -2.213 -16.838 -1.604 1.00 94.44 98 LEU A C 1
ATOM 817 O O . LEU A 1 98 ? -1.654 -17.929 -1.733 1.00 94.44 98 LEU A O 1
ATOM 821 N N . ARG A 1 99 ? -2.245 -15.915 -2.561 1.00 95.56 99 ARG A N 1
ATOM 822 C CA . ARG A 1 99 ? -1.566 -16.002 -3.854 1.00 95.56 99 ARG A CA 1
ATOM 823 C C . ARG A 1 99 ? -0.826 -14.707 -4.171 1.00 95.56 99 ARG A C 1
ATOM 825 O O . ARG A 1 99 ? -1.226 -13.655 -3.681 1.00 95.56 99 ARG A O 1
ATOM 832 N N . MET A 1 100 ? 0.243 -14.807 -4.955 1.00 95.50 100 MET A N 1
ATOM 833 C CA . MET A 1 100 ? 1.131 -13.698 -5.317 1.00 95.50 100 MET A CA 1
ATOM 834 C C . MET A 1 100 ? 0.754 -13.211 -6.716 1.00 95.50 100 MET A C 1
ATOM 836 O O . MET A 1 100 ? 1.168 -13.795 -7.716 1.00 95.50 100 MET A O 1
ATOM 840 N N . ILE A 1 101 ? -0.120 -12.206 -6.782 1.00 94.88 101 ILE A N 1
ATOM 841 C CA . ILE A 1 101 ? -0.780 -11.822 -8.038 1.00 94.88 101 ILE A CA 1
ATOM 842 C C . ILE A 1 101 ? 0.190 -11.163 -9.019 1.00 94.88 101 ILE A C 1
ATOM 844 O O . ILE A 1 101 ? 0.054 -11.336 -10.225 1.00 94.88 101 ILE A O 1
ATOM 848 N N . ASP A 1 102 ? 1.209 -10.475 -8.506 1.00 93.81 102 ASP A N 1
ATOM 849 C CA . ASP A 1 102 ? 2.280 -9.906 -9.312 1.00 93.81 102 ASP A CA 1
ATOM 850 C C . ASP A 1 102 ? 3.010 -10.994 -10.113 1.00 93.81 102 ASP A C 1
ATOM 852 O O . ASP A 1 102 ? 3.291 -10.783 -11.292 1.00 93.81 102 ASP A O 1
ATOM 856 N N . VAL A 1 103 ? 3.236 -12.173 -9.525 1.00 94.50 103 VAL A N 1
ATOM 857 C CA . VAL A 1 103 ? 3.909 -13.309 -10.182 1.00 94.50 103 VAL A CA 1
ATOM 858 C C . VAL A 1 103 ? 2.993 -14.114 -11.096 1.00 94.50 103 VAL A C 1
ATOM 860 O O . VAL A 1 103 ? 3.452 -14.652 -12.103 1.00 94.50 103 VAL A O 1
ATOM 863 N N . GLU A 1 104 ? 1.709 -14.219 -10.759 1.00 93.69 104 GLU A N 1
ATOM 864 C CA . GLU A 1 104 ? 0.730 -14.937 -11.582 1.00 93.69 104 GLU A CA 1
ATOM 865 C C . GLU A 1 104 ? 0.365 -14.178 -12.866 1.00 93.69 104 GLU A C 1
ATOM 867 O O . GLU A 1 104 ? 0.074 -14.800 -13.891 1.00 93.69 104 GLU A O 1
ATOM 872 N N . GLU A 1 105 ? 0.359 -12.844 -12.826 1.00 90.75 105 GLU A N 1
ATOM 873 C CA . GLU A 1 105 ? 0.042 -12.017 -13.987 1.00 90.75 105 GLU A CA 1
ATOM 874 C C . GLU A 1 105 ? 1.211 -11.905 -14.974 1.00 90.75 105 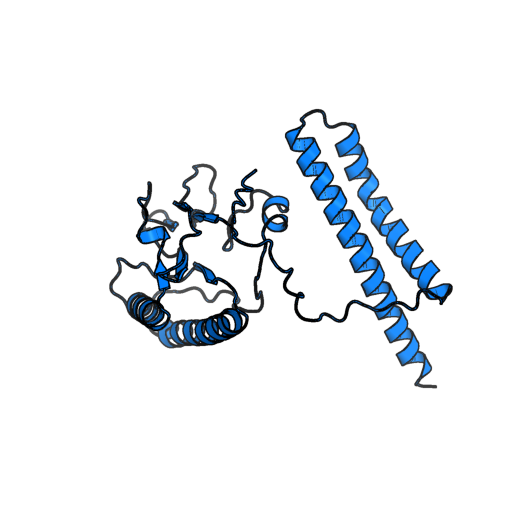GLU A C 1
ATOM 876 O O . GLU A 1 105 ? 2.390 -11.937 -14.623 1.00 90.75 105 GLU A O 1
ATOM 881 N N . THR A 1 106 ? 0.881 -11.738 -16.258 1.00 90.81 106 THR A N 1
ATOM 882 C CA . THR A 1 106 ? 1.900 -11.516 -17.290 1.00 90.81 106 THR A CA 1
ATOM 883 C C . THR A 1 106 ? 2.543 -10.148 -17.100 1.00 90.81 106 THR A C 1
ATOM 885 O O . THR A 1 106 ? 1.902 -9.114 -17.297 1.00 90.81 106 THR A O 1
ATOM 888 N N . GLN A 1 107 ? 3.832 -10.151 -16.770 1.00 92.12 107 GLN A N 1
ATOM 889 C CA . GLN A 1 107 ? 4.616 -8.938 -16.590 1.00 92.12 107 GLN A CA 1
ATOM 890 C C . GLN A 1 107 ? 5.432 -8.579 -17.833 1.00 92.12 107 GLN A C 1
ATOM 892 O O . GLN A 1 107 ? 5.942 -9.448 -18.539 1.00 92.12 107 GLN A O 1
ATOM 897 N N . ILE A 1 108 ? 5.631 -7.277 -18.053 1.00 90.50 108 ILE A N 1
ATOM 898 C CA . ILE A 1 108 ? 6.615 -6.776 -19.029 1.00 90.50 108 ILE A CA 1
ATOM 899 C C . ILE A 1 108 ? 8.039 -7.007 -18.503 1.00 90.50 108 ILE A C 1
ATOM 901 O O . ILE A 1 108 ? 8.958 -7.280 -19.275 1.00 90.50 108 ILE A O 1
ATOM 905 N N . VAL A 1 109 ? 8.223 -6.915 -17.183 1.00 92.06 109 VAL A N 1
ATOM 906 C CA . VAL A 1 109 ? 9.489 -7.192 -16.502 1.00 92.06 109 VAL A CA 1
ATOM 907 C C . VAL A 1 109 ? 9.268 -8.040 -15.258 1.00 92.06 109 VAL A C 1
ATOM 909 O O . VAL A 1 109 ? 8.281 -7.877 -14.560 1.00 92.06 109 VAL A O 1
ATOM 912 N N . THR A 1 110 ? 10.220 -8.908 -14.934 1.00 92.88 110 THR A N 1
ATOM 913 C CA . THR A 1 110 ? 10.128 -9.835 -13.792 1.00 92.88 110 THR A CA 1
ATOM 914 C C . THR A 1 110 ? 11.090 -9.449 -12.668 1.00 92.88 110 THR A C 1
ATOM 916 O O . THR A 1 110 ? 11.766 -10.302 -12.097 1.00 92.88 110 THR A O 1
ATOM 919 N N . PHE A 1 111 ? 11.263 -8.149 -12.422 1.00 93.88 111 PHE A N 1
ATOM 920 C CA . PHE A 1 111 ? 12.124 -7.653 -11.351 1.00 93.88 111 PHE A CA 1
ATOM 921 C C . PHE A 1 111 ? 11.587 -6.348 -10.776 1.00 93.88 111 PHE A C 1
ATOM 923 O O . PHE A 1 111 ? 11.358 -5.376 -11.499 1.00 93.88 111 PHE A O 1
ATOM 930 N N . SER A 1 112 ? 11.443 -6.325 -9.459 1.00 92.81 112 SER A N 1
ATOM 931 C CA . SER A 1 112 ? 11.064 -5.135 -8.715 1.00 92.81 112 SER A CA 1
ATOM 932 C C . SER A 1 112 ? 12.309 -4.410 -8.201 1.00 92.81 112 SER A C 1
ATOM 934 O O . SER A 1 112 ? 12.386 -3.206 -8.326 1.00 92.81 112 SER A O 1
ATOM 936 N N . LYS A 1 113 ? 13.376 -5.108 -7.800 1.00 92.12 113 LYS A N 1
ATOM 937 C CA . LYS A 1 113 ? 14.674 -4.519 -7.442 1.00 92.12 113 LYS A CA 1
ATOM 938 C C . LYS A 1 113 ? 15.716 -4.696 -8.540 1.00 92.12 113 LYS A C 1
ATOM 940 O O . LYS A 1 113 ? 15.820 -5.759 -9.156 1.00 92.12 113 LYS A O 1
ATOM 945 N N . HIS A 1 114 ? 16.544 -3.679 -8.747 1.00 88.88 114 HIS A N 1
ATOM 946 C CA . HIS A 1 114 ? 17.658 -3.706 -9.680 1.00 88.88 114 HIS A CA 1
ATOM 947 C C . HIS A 1 114 ? 18.844 -2.862 -9.207 1.00 88.88 114 HIS A C 1
ATOM 949 O O . HIS A 1 114 ? 18.698 -1.793 -8.630 1.00 88.88 114 HIS A O 1
ATOM 955 N N . ASN A 1 115 ? 20.047 -3.333 -9.508 1.00 87.75 115 ASN A N 1
ATOM 956 C CA . ASN A 1 115 ? 21.264 -2.530 -9.521 1.00 87.75 115 ASN A CA 1
ATOM 957 C C . ASN A 1 115 ? 22.077 -2.886 -10.781 1.00 87.75 115 ASN A C 1
ATOM 959 O O . ASN A 1 115 ? 21.595 -3.615 -11.649 1.00 87.75 115 ASN A O 1
ATOM 963 N N . LEU A 1 116 ? 23.309 -2.378 -10.896 1.00 82.44 116 LEU A N 1
ATOM 964 C CA . LEU A 1 116 ? 24.165 -2.619 -12.067 1.00 82.44 116 LEU A CA 1
ATOM 965 C C . LEU A 1 116 ? 24.408 -4.111 -12.369 1.00 82.44 116 LEU A C 1
ATOM 967 O O . LEU A 1 116 ? 24.621 -4.460 -13.525 1.00 82.44 116 LEU A O 1
ATOM 971 N N . ASN A 1 117 ? 24.359 -4.981 -11.357 1.00 86.50 117 ASN A N 1
ATOM 972 C CA . ASN A 1 117 ? 24.784 -6.380 -11.458 1.00 86.50 117 ASN A CA 1
ATOM 973 C C . ASN A 1 117 ? 23.674 -7.392 -11.153 1.00 86.50 117 ASN A C 1
ATOM 975 O O . ASN A 1 117 ? 23.795 -8.560 -11.515 1.00 86.50 117 ASN A O 1
ATOM 979 N N . THR A 1 118 ? 22.613 -6.986 -10.460 1.00 87.12 118 THR A N 1
ATOM 980 C CA . THR A 1 118 ? 21.574 -7.896 -9.985 1.00 87.12 118 THR A CA 1
ATOM 981 C C . THR A 1 118 ? 20.186 -7.332 -10.221 1.00 87.12 118 THR A C 1
ATOM 983 O O . THR A 1 118 ? 19.930 -6.137 -10.089 1.00 87.12 118 THR A O 1
ATOM 986 N N . LYS A 1 119 ? 19.269 -8.236 -10.554 1.00 92.69 119 LYS A N 1
ATOM 987 C CA . LYS A 1 119 ? 17.831 -7.996 -10.622 1.00 92.69 119 LYS A CA 1
ATOM 988 C C . LYS A 1 119 ? 17.152 -9.023 -9.735 1.00 92.69 119 LYS A C 1
ATOM 990 O O . LYS A 1 119 ? 17.617 -10.161 -9.650 1.00 92.69 119 LYS A O 1
ATOM 995 N N . SER A 1 120 ? 16.131 -8.625 -8.996 1.00 92.62 120 SER A N 1
ATOM 996 C CA . SER A 1 120 ? 15.384 -9.540 -8.134 1.00 92.62 120 SER A CA 1
ATOM 997 C C . SER A 1 120 ? 13.951 -9.069 -7.991 1.00 92.62 120 SER A C 1
ATOM 999 O O . SER A 1 120 ? 13.681 -7.871 -8.001 1.00 92.62 120 SER A O 1
ATOM 1001 N N . TRP A 1 121 ? 13.034 -10.011 -7.872 1.00 94.94 121 TRP A N 1
ATOM 1002 C CA . TRP A 1 121 ? 11.625 -9.729 -7.665 1.00 94.94 121 TRP A CA 1
ATOM 1003 C C . TRP A 1 121 ? 11.300 -9.902 -6.191 1.00 94.94 121 TRP A C 1
ATOM 1005 O O . TRP A 1 121 ? 10.970 -11.002 -5.784 1.00 94.94 121 TRP A O 1
ATOM 1015 N N . ILE A 1 122 ? 11.483 -8.850 -5.396 1.00 91.56 122 ILE A N 1
ATOM 1016 C CA . ILE A 1 122 ? 11.386 -8.934 -3.929 1.00 91.56 122 ILE A CA 1
ATOM 1017 C C . ILE A 1 122 ? 10.170 -8.226 -3.336 1.00 91.56 122 ILE A C 1
ATOM 1019 O O . ILE A 1 122 ? 9.843 -8.430 -2.167 1.00 91.56 122 ILE A O 1
ATOM 1023 N N . ASP A 1 123 ? 9.519 -7.405 -4.151 1.00 91.50 123 ASP A N 1
ATOM 1024 C CA . ASP A 1 123 ? 8.320 -6.664 -3.796 1.00 91.50 123 ASP A CA 1
ATOM 1025 C C . ASP A 1 123 ? 7.132 -7.452 -4.325 1.00 91.50 123 ASP A C 1
ATOM 1027 O O . ASP A 1 123 ? 7.117 -7.816 -5.505 1.00 91.50 123 ASP A O 1
ATOM 1031 N N . HIS A 1 124 ? 6.167 -7.747 -3.455 1.00 93.25 124 HIS A N 1
ATOM 1032 C CA . HIS A 1 124 ? 5.066 -8.644 -3.796 1.00 93.25 124 HIS A CA 1
ATOM 1033 C C . HIS A 1 124 ? 3.704 -8.115 -3.395 1.00 93.25 124 HIS A C 1
ATOM 1035 O O . HIS A 1 124 ? 3.546 -7.325 -2.460 1.00 93.25 124 HIS A O 1
ATOM 1041 N N . VAL A 1 125 ? 2.706 -8.634 -4.104 1.00 92.56 125 VAL A N 1
ATOM 1042 C CA . VAL A 1 125 ? 1.294 -8.349 -3.918 1.00 92.56 125 VAL A CA 1
ATOM 1043 C C . VAL A 1 125 ? 0.594 -9.661 -3.596 1.00 92.56 125 VAL A C 1
ATOM 1045 O O . VAL A 1 125 ? 0.323 -10.484 -4.471 1.00 92.56 125 VAL A O 1
ATOM 1048 N N . LEU A 1 126 ? 0.294 -9.872 -2.317 1.00 93.25 126 LEU A N 1
ATOM 1049 C CA . LEU A 1 126 ? -0.419 -11.056 -1.855 1.00 93.25 126 LEU A CA 1
ATOM 1050 C C . LEU A 1 126 ? -1.900 -10.748 -1.655 1.00 93.25 126 LEU A C 1
ATOM 1052 O O . LEU A 1 126 ? -2.268 -9.781 -0.990 1.00 93.25 126 LEU A O 1
ATOM 1056 N N . VAL A 1 127 ? -2.759 -11.622 -2.162 1.00 91.69 127 VAL A N 1
ATOM 1057 C CA . VAL A 1 127 ? -4.212 -11.560 -1.953 1.00 91.69 127 VAL A CA 1
ATOM 1058 C C . VAL A 1 127 ? -4.754 -12.906 -1.526 1.00 91.69 127 VAL A C 1
ATOM 1060 O O . VAL A 1 127 ? -4.130 -13.938 -1.770 1.00 91.69 127 VAL A O 1
ATOM 1063 N N . ASP A 1 128 ? -5.941 -12.916 -0.920 1.00 90.12 128 ASP A N 1
ATOM 1064 C CA . ASP A 1 128 ? -6.686 -14.163 -0.752 1.00 90.12 128 ASP A CA 1
ATOM 1065 C C . ASP A 1 128 ? -6.887 -14.843 -2.116 1.00 90.12 128 ASP A C 1
ATOM 1067 O O . ASP A 1 128 ? -7.191 -14.189 -3.117 1.00 90.12 128 ASP A O 1
ATOM 1071 N N . LYS A 1 129 ? -6.733 -16.167 -2.170 1.00 94.12 129 LYS A N 1
ATOM 1072 C CA . LYS A 1 129 ? -6.878 -16.946 -3.407 1.00 94.12 129 LYS A CA 1
ATOM 1073 C C . LYS A 1 129 ? -8.238 -16.751 -4.079 1.00 94.12 129 LYS A C 1
ATOM 1075 O O . LYS A 1 129 ? -8.350 -16.914 -5.289 1.00 94.12 129 LYS A O 1
ATOM 1080 N N . ASN A 1 130 ? -9.263 -16.417 -3.295 1.00 90.44 130 ASN A N 1
ATOM 1081 C CA . ASN A 1 130 ? -10.614 -16.198 -3.792 1.00 90.44 130 ASN A CA 1
ATOM 1082 C C . ASN A 1 130 ? -10.885 -14.733 -4.166 1.00 90.44 130 ASN A C 1
ATOM 1084 O O . ASN A 1 130 ? -11.965 -14.441 -4.675 1.00 90.44 130 ASN A O 1
ATOM 1088 N N . ASN A 1 131 ? -9.939 -13.819 -3.927 1.00 85.44 131 ASN A N 1
ATOM 1089 C CA . ASN A 1 131 ? -10.082 -12.410 -4.271 1.00 85.44 131 ASN A CA 1
ATOM 1090 C C . ASN A 1 131 ? -10.096 -12.231 -5.799 1.00 85.44 131 ASN A C 1
ATOM 1092 O O . ASN A 1 131 ? -9.163 -12.650 -6.496 1.00 85.44 131 ASN A O 1
ATOM 1096 N N . ARG A 1 132 ? -11.163 -11.602 -6.304 1.00 88.81 132 ARG A N 1
ATOM 1097 C CA . ARG A 1 132 ? -11.386 -11.302 -7.733 1.00 88.81 132 ARG A CA 1
ATOM 1098 C C . ARG A 1 132 ? -11.348 -9.807 -8.050 1.00 88.81 132 ARG A C 1
ATOM 1100 O O . ARG A 1 132 ? -11.652 -9.415 -9.175 1.00 88.81 132 ARG A O 1
ATOM 1107 N N . ASN A 1 133 ? -10.994 -9.002 -7.057 1.00 83.50 133 ASN A N 1
ATOM 1108 C CA . ASN A 1 133 ? -11.067 -7.552 -7.110 1.00 83.50 133 ASN A CA 1
ATOM 1109 C C . ASN A 1 133 ? -9.802 -6.946 -7.718 1.00 83.50 133 ASN A C 1
ATOM 1111 O O . ASN A 1 133 ? -9.869 -5.869 -8.300 1.00 83.50 133 ASN A O 1
ATOM 1115 N N . VAL A 1 134 ? -8.672 -7.658 -7.693 1.00 86.50 134 VAL A N 1
ATOM 1116 C CA . VAL A 1 134 ? -7.499 -7.275 -8.490 1.00 86.50 134 VAL A CA 1
ATOM 1117 C C . VAL A 1 134 ? -7.805 -7.478 -9.975 1.00 86.50 134 VAL A C 1
ATOM 1119 O O . VAL A 1 134 ? -8.019 -8.602 -10.430 1.00 86.50 134 VAL A O 1
ATOM 1122 N N . ARG A 1 135 ? -7.848 -6.376 -10.725 1.00 86.38 135 ARG A N 1
ATOM 1123 C CA . ARG A 1 135 ? -8.053 -6.355 -12.182 1.00 86.38 135 ARG A CA 1
ATOM 1124 C C . ARG A 1 135 ? -6.744 -6.361 -12.955 1.00 86.38 135 ARG A C 1
ATOM 1126 O O . ARG A 1 135 ? -6.721 -6.822 -14.094 1.00 86.38 135 ARG A O 1
ATOM 1133 N N . LYS A 1 136 ? -5.698 -5.809 -12.346 1.00 86.88 136 LYS A N 1
ATOM 1134 C CA . LYS A 1 136 ? -4.377 -5.658 -12.942 1.00 86.88 136 LYS A CA 1
ATOM 1135 C C . LYS A 1 136 ? -3.334 -5.507 -11.848 1.00 86.88 136 LYS A C 1
ATOM 1137 O O . LYS A 1 136 ? -3.567 -4.769 -10.891 1.00 86.88 136 LYS A O 1
ATOM 1142 N N . CYS A 1 137 ? -2.179 -6.123 -12.035 1.00 91.06 137 CYS A N 1
ATOM 1143 C CA . CYS A 1 137 ? -0.994 -5.965 -11.211 1.00 91.06 137 CYS A CA 1
ATOM 1144 C C . CYS A 1 137 ? 0.242 -5.937 -12.114 1.00 91.06 137 CYS A C 1
ATOM 1146 O O . CYS A 1 137 ? 0.558 -6.931 -12.762 1.00 91.06 137 CYS A O 1
ATOM 1148 N N . GLN A 1 138 ? 0.948 -4.806 -12.187 1.00 91.50 138 GLN A N 1
ATOM 1149 C CA . GLN A 1 138 ? 2.088 -4.651 -13.096 1.00 91.50 138 GLN A CA 1
ATOM 1150 C C . GLN A 1 138 ? 3.288 -3.961 -12.462 1.00 91.50 138 GLN A C 1
ATOM 1152 O O . GLN A 1 138 ? 3.151 -2.900 -11.853 1.00 91.50 138 GLN A O 1
ATOM 1157 N N . ILE A 1 139 ? 4.481 -4.507 -12.702 1.00 91.19 139 ILE A N 1
ATOM 1158 C CA . ILE A 1 139 ? 5.739 -3.816 -12.411 1.00 91.19 139 ILE A CA 1
ATOM 1159 C C . ILE A 1 139 ? 5.979 -2.755 -13.487 1.00 91.19 139 ILE A C 1
ATOM 1161 O O . ILE A 1 139 ? 6.033 -3.051 -14.683 1.00 91.19 139 ILE A O 1
ATOM 1165 N N . CYS A 1 140 ? 6.152 -1.510 -13.057 1.00 87.69 140 CYS A N 1
ATOM 1166 C CA . CYS A 1 140 ? 6.361 -0.375 -13.943 1.00 87.69 140 CYS A CA 1
ATOM 1167 C C . CYS A 1 140 ? 7.829 0.043 -13.966 1.00 87.69 140 CYS A C 1
ATOM 1169 O O . CYS A 1 140 ? 8.398 0.428 -12.949 1.00 87.69 140 CYS A O 1
ATOM 1171 N N . VAL A 1 141 ? 8.432 0.016 -15.154 1.00 87.38 141 VAL A N 1
ATOM 1172 C CA . VAL A 1 141 ? 9.795 0.510 -15.379 1.00 87.38 141 VAL A CA 1
ATOM 1173 C C . VAL A 1 141 ? 9.718 1.854 -16.073 1.00 87.38 141 VAL A C 1
ATOM 1175 O O . VAL A 1 141 ? 9.099 1.978 -17.128 1.00 87.38 141 VAL A O 1
ATOM 1178 N N . SER A 1 142 ? 10.380 2.852 -15.497 1.00 84.25 142 SER A N 1
ATOM 1179 C CA . SER A 1 142 ? 10.548 4.162 -16.114 1.00 84.25 142 SER A CA 1
ATOM 1180 C C . SER A 1 142 ? 12.027 4.539 -16.112 1.00 84.25 142 SER A C 1
ATOM 1182 O O . SER A 1 142 ? 12.681 4.355 -15.086 1.00 84.25 142 SER A O 1
ATOM 1184 N N . PRO A 1 143 ? 12.565 5.109 -17.204 1.00 82.69 143 PRO A N 1
ATOM 1185 C CA . PRO A 1 143 ? 13.906 5.694 -17.193 1.00 82.69 143 PRO A CA 1
ATOM 1186 C C . PRO A 1 143 ? 14.022 6.885 -16.227 1.00 82.69 143 PRO A C 1
ATOM 1188 O O . PRO A 1 143 ? 15.123 7.283 -15.863 1.00 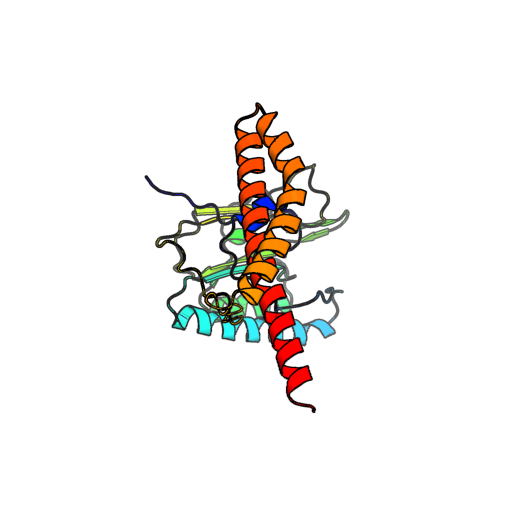82.69 143 PRO A O 1
ATOM 1191 N N . GLU A 1 144 ? 12.894 7.456 -15.801 1.00 84.19 144 GLU A N 1
ATOM 1192 C CA . GLU A 1 144 ? 12.848 8.517 -14.796 1.00 84.19 144 GLU A CA 1
ATOM 1193 C C . GLU A 1 144 ? 12.958 7.964 -13.368 1.00 84.19 144 GLU A C 1
ATOM 1195 O O . GLU A 1 144 ? 13.224 8.734 -12.442 1.00 84.19 144 GLU A O 1
ATOM 1200 N N . ASN A 1 145 ? 12.774 6.647 -13.180 1.00 75.62 145 ASN A N 1
ATOM 1201 C CA . ASN A 1 145 ? 12.882 6.007 -11.877 1.00 75.62 145 ASN A CA 1
ATOM 1202 C C . ASN A 1 145 ? 14.333 6.072 -11.380 1.00 75.62 145 ASN A C 1
ATOM 1204 O O . ASN A 1 145 ? 15.238 5.491 -11.972 1.00 75.62 145 ASN A O 1
ATOM 1208 N N . LYS A 1 146 ? 14.543 6.786 -10.270 1.00 82.69 146 LYS A N 1
ATOM 1209 C CA . LYS A 1 146 ? 15.853 6.926 -9.610 1.00 82.69 146 LYS A CA 1
ATOM 1210 C C . LYS A 1 146 ? 16.048 5.942 -8.454 1.00 82.69 146 LYS A C 1
ATOM 1212 O O . LYS A 1 146 ? 17.106 5.963 -7.831 1.00 82.69 146 LYS A O 1
ATOM 1217 N N . SER A 1 147 ? 15.016 5.165 -8.119 1.00 82.88 147 SER A N 1
ATOM 1218 C CA . SER A 1 147 ? 15.079 4.135 -7.082 1.00 82.88 147 SER A CA 1
ATOM 1219 C C . SER A 1 147 ? 15.736 2.869 -7.629 1.00 82.88 147 SER A C 1
ATOM 1221 O O . SER A 1 147 ? 15.632 2.572 -8.818 1.00 82.88 147 SER A O 1
ATOM 1223 N N . ASP A 1 148 ? 16.365 2.095 -6.745 1.00 83.75 148 ASP A N 1
ATOM 1224 C CA . ASP A 1 148 ? 16.762 0.717 -7.036 1.00 83.75 148 ASP A CA 1
ATOM 1225 C C . ASP A 1 148 ? 15.553 -0.238 -7.056 1.00 83.75 148 ASP A C 1
ATOM 1227 O O . ASP A 1 148 ? 15.700 -1.402 -7.423 1.00 83.75 148 ASP A O 1
ATOM 1231 N N . GLN A 1 149 ? 14.353 0.248 -6.719 1.00 87.00 149 GLN A N 1
ATOM 1232 C CA . GLN A 1 149 ? 13.085 -0.478 -6.784 1.00 87.00 149 GLN A CA 1
ATOM 1233 C C . GLN A 1 149 ? 12.126 0.127 -7.825 1.00 87.00 149 GLN A C 1
ATOM 1235 O O . GLN A 1 149 ? 11.960 1.341 -7.925 1.00 87.00 149 GLN A O 1
ATOM 1240 N N . ASN A 1 150 ? 11.484 -0.726 -8.616 1.00 88.12 150 ASN A N 1
ATOM 1241 C CA . ASN A 1 150 ? 10.425 -0.409 -9.559 1.00 88.12 150 ASN A CA 1
ATOM 1242 C C . ASN A 1 150 ? 9.075 -0.493 -8.843 1.00 88.12 150 ASN A C 1
ATOM 1244 O O . ASN A 1 150 ? 8.818 -1.483 -8.156 1.00 88.12 150 ASN A O 1
ATOM 1248 N N . PRO A 1 151 ? 8.185 0.490 -9.039 1.00 85.31 151 PRO A N 1
ATOM 1249 C CA . PRO A 1 151 ? 6.855 0.448 -8.454 1.00 85.31 151 PRO A CA 1
ATOM 1250 C C . PRO A 1 151 ? 6.014 -0.694 -9.034 1.00 85.31 151 PRO A C 1
ATOM 1252 O O . PRO A 1 151 ? 6.076 -0.993 -10.231 1.00 85.31 151 PRO A O 1
ATOM 1255 N N . ILE A 1 152 ? 5.163 -1.272 -8.185 1.00 85.62 152 ILE A N 1
ATOM 1256 C CA . ILE A 1 152 ? 4.094 -2.187 -8.590 1.00 85.62 152 ILE A CA 1
ATOM 1257 C C . ILE A 1 152 ? 2.777 -1.411 -8.576 1.00 85.62 152 ILE A C 1
ATOM 1259 O O . ILE A 1 152 ? 2.390 -0.844 -7.556 1.00 85.62 152 ILE A O 1
ATOM 1263 N N . ILE A 1 153 ? 2.092 -1.371 -9.717 1.00 84.38 153 ILE A N 1
ATOM 1264 C CA . ILE A 1 153 ? 0.786 -0.725 -9.871 1.00 84.38 153 ILE A CA 1
ATOM 1265 C C . ILE A 1 153 ? -0.303 -1.786 -9.823 1.00 84.38 153 ILE A C 1
ATOM 1267 O O . ILE A 1 153 ? -0.217 -2.793 -10.525 1.00 84.38 153 ILE A O 1
ATOM 1271 N N . ILE A 1 154 ? -1.349 -1.522 -9.039 1.00 82.50 154 ILE A N 1
ATOM 1272 C CA . ILE A 1 154 ? -2.496 -2.412 -8.876 1.00 82.50 154 ILE A CA 1
ATOM 1273 C C . ILE A 1 154 ? -3.780 -1.650 -9.213 1.00 82.50 154 ILE A C 1
ATOM 1275 O O . ILE A 1 154 ? -3.994 -0.521 -8.771 1.00 82.50 154 ILE A O 1
ATOM 1279 N N . GLU A 1 155 ? -4.661 -2.276 -9.986 1.00 81.12 155 GLU A N 1
ATOM 1280 C CA . GLU A 1 155 ? -6.045 -1.831 -10.161 1.00 81.12 155 GLU A CA 1
ATOM 1281 C C . GLU A 1 155 ? -6.946 -2.750 -9.329 1.00 81.12 155 GLU A C 1
ATOM 1283 O O . GLU A 1 155 ? -6.985 -3.957 -9.574 1.00 81.12 155 GLU A O 1
ATOM 1288 N N . TYR A 1 156 ? -7.642 -2.198 -8.328 1.00 78.88 156 TYR A N 1
ATOM 1289 C CA . TYR A 1 156 ? -8.417 -2.970 -7.351 1.00 78.88 156 TYR A CA 1
ATOM 1290 C C . TYR A 1 156 ? -9.869 -2.488 -7.284 1.00 78.88 156 TYR A C 1
ATOM 1292 O O . TYR A 1 156 ? -10.154 -1.355 -6.916 1.00 78.88 156 TYR A O 1
ATOM 1300 N N . GLU A 1 157 ? -10.822 -3.351 -7.597 1.00 78.25 157 GLU A N 1
ATOM 1301 C CA . GLU A 1 157 ? -12.241 -3.014 -7.557 1.00 78.25 157 GLU A CA 1
ATOM 1302 C C . GLU A 1 157 ? -12.820 -3.182 -6.148 1.00 78.25 157 GLU A C 1
ATOM 1304 O O . GLU A 1 157 ? -12.909 -4.283 -5.618 1.00 78.25 157 GLU A O 1
ATOM 1309 N N . LEU A 1 158 ? -13.240 -2.082 -5.526 1.00 69.50 158 LEU A N 1
ATOM 1310 C CA . LEU A 1 158 ? -13.878 -2.125 -4.212 1.00 69.50 158 LEU A CA 1
ATOM 1311 C C . LEU A 1 158 ? -15.378 -2.418 -4.357 1.00 69.50 158 LEU A C 1
ATOM 1313 O O . LEU A 1 158 ? -16.123 -1.581 -4.865 1.00 69.50 158 LEU A O 1
ATOM 1317 N N . GLU A 1 159 ? -15.843 -3.562 -3.846 1.00 63.16 159 GLU A N 1
ATOM 1318 C CA . GLU A 1 159 ? -17.280 -3.899 -3.829 1.00 63.16 159 GLU A CA 1
ATOM 1319 C C . GLU A 1 159 ? -18.095 -2.996 -2.887 1.00 63.16 159 GLU A C 1
ATOM 1321 O O . GLU A 1 159 ? -19.295 -2.787 -3.077 1.00 63.16 159 GLU A O 1
ATOM 1326 N N . LYS A 1 160 ? -17.452 -2.454 -1.849 1.00 55.91 160 LYS A N 1
ATOM 1327 C CA . LYS A 1 160 ? -18.051 -1.531 -0.881 1.00 55.91 160 LYS A CA 1
ATOM 1328 C C . LYS A 1 160 ? -17.121 -0.343 -0.689 1.00 55.91 160 LYS A C 1
ATOM 1330 O O . LYS A 1 160 ? -15.905 -0.513 -0.637 1.00 55.91 160 LYS A O 1
ATOM 1335 N N . LEU A 1 161 ? -17.697 0.854 -0.547 1.00 48.22 161 LEU A N 1
ATOM 1336 C CA . LEU A 1 161 ? -16.933 2.011 -0.082 1.00 48.22 161 LEU A CA 1
ATOM 1337 C C . LEU A 1 161 ? -16.244 1.631 1.235 1.00 48.22 161 LEU A C 1
ATOM 1339 O O . LEU A 1 161 ? -16.877 0.975 2.070 1.00 48.22 161 LEU A O 1
ATOM 1343 N N . PRO A 1 162 ? -14.971 2.010 1.420 1.00 50.62 162 PRO A N 1
ATOM 1344 C CA . PRO A 1 162 ? -14.273 1.733 2.662 1.00 50.62 162 PRO A CA 1
ATOM 1345 C C . PRO A 1 162 ? -15.112 2.275 3.815 1.00 50.62 162 PRO A C 1
ATOM 1347 O O . PRO A 1 162 ? -15.433 3.464 3.874 1.00 50.62 162 PRO A O 1
ATOM 1350 N N . ILE A 1 163 ? -15.461 1.405 4.758 1.00 44.50 163 ILE A N 1
ATOM 1351 C CA . ILE A 1 163 ? -15.751 1.891 6.099 1.00 44.50 163 ILE A CA 1
ATOM 1352 C C . ILE A 1 163 ? -14.428 2.518 6.515 1.00 44.50 163 ILE A C 1
ATOM 1354 O O . ILE A 1 163 ? -13.432 1.797 6.586 1.00 44.50 163 ILE A O 1
ATOM 1358 N N . MET A 1 164 ? -14.380 3.847 6.664 1.00 42.69 164 MET A N 1
ATOM 1359 C CA . MET A 1 164 ? -13.215 4.511 7.239 1.00 42.69 164 MET A CA 1
ATOM 1360 C C . MET A 1 164 ? -12.915 3.772 8.534 1.00 42.69 164 MET A C 1
ATOM 1362 O O . MET A 1 164 ? -13.669 3.883 9.500 1.00 42.69 164 MET A O 1
ATOM 1366 N N . LEU A 1 165 ? -11.866 2.952 8.514 1.00 42.16 165 LEU A N 1
ATOM 1367 C CA . LEU A 1 165 ? -11.368 2.313 9.710 1.00 42.16 165 LEU A CA 1
ATOM 1368 C C . LEU A 1 165 ? -11.088 3.458 10.663 1.00 42.16 165 LEU A C 1
ATOM 1370 O O . LEU A 1 165 ? -10.308 4.352 10.330 1.00 42.16 165 LEU A O 1
ATOM 1374 N N . GLU A 1 166 ? -11.797 3.474 11.793 1.00 40.19 166 GLU A N 1
ATOM 1375 C CA . GLU A 1 166 ? -11.489 4.377 12.888 1.00 40.19 166 GLU A CA 1
ATOM 1376 C C . GLU A 1 166 ? -9.988 4.248 13.120 1.00 40.19 166 GLU A C 1
ATOM 1378 O O . GLU A 1 166 ? -9.512 3.202 13.565 1.00 40.19 166 GLU A O 1
ATOM 1383 N N . ILE A 1 167 ? -9.230 5.271 12.714 1.00 42.53 167 ILE A N 1
ATOM 1384 C CA . ILE A 1 167 ? -7.791 5.352 12.931 1.00 42.53 167 ILE A CA 1
ATOM 1385 C C . ILE A 1 167 ? -7.647 5.236 14.439 1.00 42.53 167 ILE A C 1
ATOM 1387 O O . ILE A 1 167 ? -8.026 6.169 15.150 1.00 42.53 167 ILE A O 1
ATOM 1391 N N . GLY A 1 168 ? -7.235 4.046 14.893 1.00 40.69 168 GLY A N 1
ATOM 1392 C CA . GLY A 1 168 ? -7.635 3.498 16.186 1.00 40.69 168 GLY A CA 1
ATOM 1393 C C . GLY A 1 168 ? -7.652 4.554 17.266 1.00 40.69 168 GLY A C 1
ATOM 1394 O O . GLY A 1 168 ? -6.584 5.056 17.585 1.00 40.69 168 GLY A O 1
ATOM 1395 N N . ASN A 1 169 ? -8.852 4.917 17.738 1.00 37.75 169 ASN A N 1
ATOM 1396 C CA . ASN A 1 169 ? -9.141 5.872 18.809 1.00 37.75 169 ASN A CA 1
ATOM 1397 C C . ASN A 1 169 ? -7.925 6.674 19.313 1.00 37.75 169 ASN A C 1
ATOM 1399 O O . ASN A 1 169 ? -7.585 6.641 20.499 1.00 37.75 169 ASN A O 1
ATOM 1403 N N . LYS A 1 170 ? -7.292 7.483 18.450 1.00 47.53 170 LYS A N 1
ATOM 1404 C CA . LYS A 1 170 ? -6.677 8.705 18.952 1.00 47.53 170 LYS A CA 1
ATOM 1405 C C . LYS A 1 170 ? -7.887 9.479 19.409 1.00 47.53 170 LYS A C 1
ATOM 1407 O O . LYS A 1 170 ? -8.624 9.949 18.549 1.00 47.53 170 LYS A O 1
ATOM 1412 N N . ARG A 1 171 ? -8.156 9.485 20.723 1.00 49.69 171 ARG A N 1
ATOM 1413 C CA . ARG A 1 171 ? -9.229 10.288 21.319 1.00 49.69 171 ARG A CA 1
ATOM 1414 C C . ARG A 1 171 ? -9.183 11.630 20.611 1.00 49.69 171 ARG A C 1
ATOM 1416 O O . ARG A 1 171 ? -8.219 12.371 20.802 1.00 49.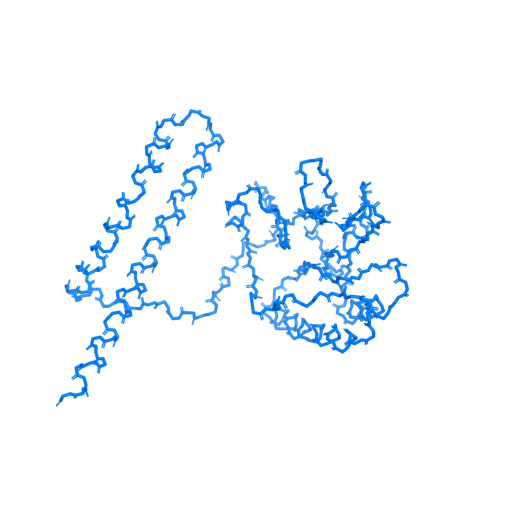69 171 ARG A O 1
ATOM 1423 N N . LEU A 1 172 ? -10.151 11.874 19.728 1.00 53.22 172 LEU A N 1
ATOM 1424 C CA . LEU A 1 172 ? -10.246 13.152 19.054 1.00 53.22 172 LEU A CA 1
ATOM 1425 C C . LEU A 1 172 ? -10.323 14.160 20.188 1.00 53.22 172 LEU A C 1
ATOM 1427 O O . LEU A 1 172 ? -11.146 14.011 21.094 1.00 53.22 172 LEU A O 1
ATOM 1431 N N . ALA A 1 173 ? -9.365 15.080 20.201 1.00 62.97 173 ALA A N 1
ATOM 1432 C CA . ALA A 1 173 ? -9.264 16.099 21.224 1.00 62.97 173 ALA A CA 1
ATOM 1433 C C . ALA A 1 173 ? -10.645 16.759 21.381 1.00 62.97 173 ALA A C 1
ATOM 1435 O O . ALA A 1 173 ? -11.143 17.390 20.449 1.00 62.97 173 ALA A O 1
ATOM 1436 N N . ASN A 1 174 ? -11.298 16.536 22.524 1.00 75.69 174 ASN A N 1
ATOM 1437 C CA . ASN A 1 174 ? -12.653 17.016 22.753 1.00 75.69 174 ASN A CA 1
ATOM 1438 C C . ASN A 1 174 ? -12.569 18.401 23.390 1.00 75.69 174 ASN A C 1
ATOM 1440 O O . ASN A 1 174 ? -12.098 18.545 24.520 1.00 75.69 174 ASN A O 1
ATOM 1444 N N . LEU A 1 175 ? -12.990 19.419 22.645 1.00 78.44 175 LEU A N 1
ATOM 1445 C CA . LEU A 1 175 ? -13.049 20.787 23.134 1.00 78.44 175 LEU A CA 1
ATOM 1446 C C . LEU A 1 175 ? -14.423 21.065 23.735 1.00 78.44 175 LEU A C 1
ATOM 1448 O O . LEU A 1 175 ? -15.451 20.705 23.168 1.00 78.44 175 LEU A O 1
ATOM 1452 N N . ASP A 1 176 ? -14.437 21.762 24.867 1.00 82.69 176 ASP A N 1
ATOM 1453 C CA . ASP A 1 176 ? -15.661 22.371 25.368 1.00 82.69 176 ASP A CA 1
ATOM 1454 C C . ASP A 1 176 ? -15.975 23.617 24.531 1.00 82.69 176 ASP A C 1
ATOM 1456 O O . ASP A 1 176 ? -15.443 24.704 24.764 1.00 82.69 176 ASP A O 1
ATOM 1460 N N . TRP A 1 177 ? -16.843 23.444 23.538 1.00 80.19 177 TRP A N 1
ATOM 1461 C CA . TRP A 1 177 ? -17.265 24.512 22.634 1.00 80.19 177 TRP A CA 1
ATOM 1462 C C . TRP A 1 177 ? -18.128 25.585 23.306 1.00 80.19 177 TRP A C 1
ATOM 1464 O O . TRP A 1 177 ? -18.331 26.648 22.723 1.00 80.19 177 TRP A O 1
ATOM 1474 N N . THR A 1 178 ? -18.616 25.339 24.526 1.00 82.62 178 THR A N 1
ATOM 1475 C CA . THR A 1 178 ? -19.362 26.339 25.304 1.00 82.62 178 THR A CA 1
ATOM 1476 C C . THR A 1 178 ?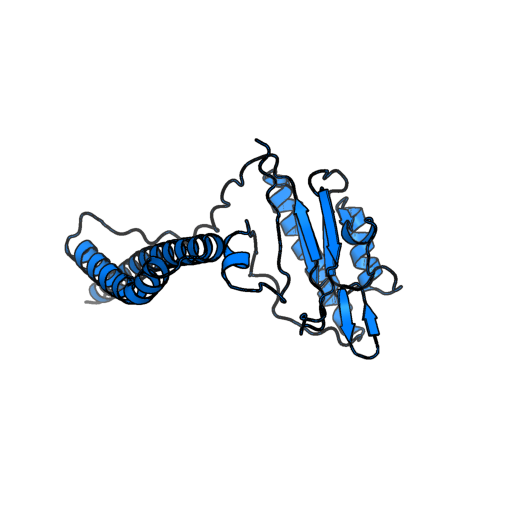 -18.436 27.301 26.052 1.00 82.62 178 THR A C 1
ATOM 1478 O O . THR A 1 178 ? -18.848 28.387 26.459 1.00 82.62 178 THR A O 1
ATOM 1481 N N . ASN A 1 179 ? -17.154 26.949 26.189 1.00 84.75 179 ASN A N 1
ATOM 1482 C CA . ASN A 1 179 ? -16.160 27.771 26.856 1.00 84.75 179 ASN A CA 1
ATOM 1483 C C . ASN A 1 179 ? -15.569 28.827 25.903 1.00 84.75 179 ASN A C 1
ATOM 1485 O O . ASN A 1 179 ? -14.819 28.512 24.976 1.00 84.75 179 ASN A O 1
ATOM 1489 N N . LEU A 1 180 ? -15.835 30.106 26.186 1.00 81.94 180 LEU A N 1
ATOM 1490 C CA . LEU A 1 1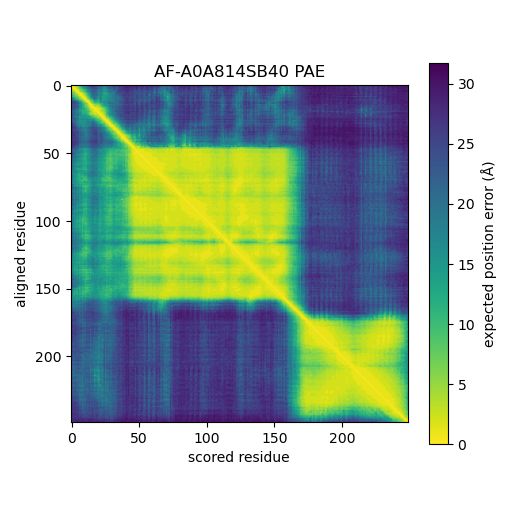80 ? -15.380 31.226 25.353 1.00 81.94 180 LEU A CA 1
ATOM 1491 C C . LEU A 1 180 ? -13.852 31.273 25.169 1.00 81.94 180 LEU A C 1
ATOM 1493 O O . LEU A 1 180 ? -13.376 31.550 24.072 1.00 81.94 180 LEU A O 1
ATOM 1497 N N . LEU A 1 181 ? -13.068 30.973 26.210 1.00 83.94 181 LEU A N 1
ATOM 1498 C CA . LEU A 1 181 ? -11.601 30.984 26.117 1.00 83.94 181 LEU A CA 1
ATOM 1499 C C . LEU A 1 181 ? -11.083 29.864 25.204 1.00 83.94 181 LEU A C 1
ATOM 1501 O O . LEU A 1 181 ? -10.136 30.073 24.448 1.00 83.94 181 LEU A O 1
ATOM 1505 N N . THR A 1 182 ? -11.730 28.698 25.240 1.00 80.50 182 THR A N 1
ATOM 1506 C CA . THR A 1 182 ? -11.429 27.564 24.352 1.00 80.50 182 THR A CA 1
ATOM 1507 C C . THR A 1 182 ? -11.703 27.933 22.899 1.00 80.50 182 THR A C 1
ATOM 1509 O O . THR A 1 182 ? -10.855 27.708 22.032 1.00 80.50 182 THR A O 1
ATOM 1512 N N . LEU A 1 183 ? -12.849 28.572 22.645 1.00 81.50 183 LEU A N 1
ATOM 1513 C CA . LEU A 1 183 ? -13.236 29.026 21.314 1.00 81.50 183 LEU A CA 1
ATOM 1514 C C . LEU A 1 183 ? -12.258 30.072 20.759 1.00 81.50 183 LEU A C 1
ATOM 1516 O O . LEU A 1 183 ? -11.781 29.916 19.636 1.00 81.50 183 LEU A O 1
ATOM 1520 N N . LEU A 1 184 ? -11.904 31.089 21.551 1.00 82.06 184 LEU A N 1
ATOM 1521 C CA . LEU A 1 184 ? -10.962 32.138 21.143 1.00 82.06 184 LEU A CA 1
ATOM 1522 C C . LEU A 1 184 ? -9.570 31.570 20.831 1.00 82.06 184 LEU A C 1
ATOM 1524 O O . LEU A 1 184 ? -8.956 31.930 19.826 1.00 82.06 184 LEU A O 1
ATOM 1528 N N . ALA A 1 185 ? -9.078 30.647 21.661 1.00 83.25 185 ALA A N 1
ATOM 1529 C CA . ALA A 1 185 ? -7.772 30.032 21.458 1.00 83.25 185 ALA A CA 1
ATOM 1530 C C . ALA A 1 185 ? -7.743 29.147 20.196 1.00 83.25 185 ALA A C 1
ATOM 1532 O O . ALA A 1 185 ? -6.771 29.174 19.438 1.00 83.25 185 ALA A O 1
ATOM 1533 N N . TYR A 1 186 ? -8.815 28.393 19.941 1.00 87.50 186 TYR A N 1
ATOM 1534 C CA . TYR A 1 186 ? -8.984 27.637 18.701 1.00 87.50 186 TYR A CA 1
ATOM 1535 C C . TYR A 1 186 ? -9.034 28.560 17.474 1.00 87.50 186 TYR A C 1
ATOM 1537 O O . TYR A 1 186 ? -8.266 28.363 16.531 1.00 87.50 186 TYR A O 1
ATOM 1545 N N . GLN A 1 187 ? -9.875 29.599 17.505 1.00 88.19 187 GLN A N 1
ATOM 1546 C CA . GLN A 1 187 ? -10.036 30.555 16.406 1.00 88.19 187 GLN A CA 1
ATOM 1547 C C . GLN A 1 187 ? -8.716 31.238 16.041 1.00 88.19 187 GLN A C 1
ATOM 1549 O O . GLN A 1 187 ? -8.383 31.323 14.861 1.00 88.19 187 GLN A O 1
ATOM 1554 N N . GLU A 1 188 ? -7.921 31.655 17.028 1.00 88.88 188 GLU A N 1
ATOM 1555 C CA . GLU A 1 188 ? -6.626 32.286 16.760 1.00 88.88 188 GLU A CA 1
ATOM 1556 C C . GLU A 1 188 ? -5.631 31.316 16.100 1.00 88.88 188 GLU A C 1
ATOM 1558 O O . GLU A 1 188 ? -4.867 31.705 15.213 1.00 88.88 188 GLU A O 1
ATOM 1563 N N . ARG A 1 189 ? -5.653 30.028 16.472 1.00 88.06 189 ARG A N 1
ATOM 1564 C CA . ARG A 1 189 ? -4.822 28.998 15.824 1.00 88.06 189 ARG A CA 1
ATOM 1565 C C . ARG A 1 189 ? -5.253 28.735 14.391 1.00 88.06 189 ARG A C 1
ATOM 1567 O O . ARG A 1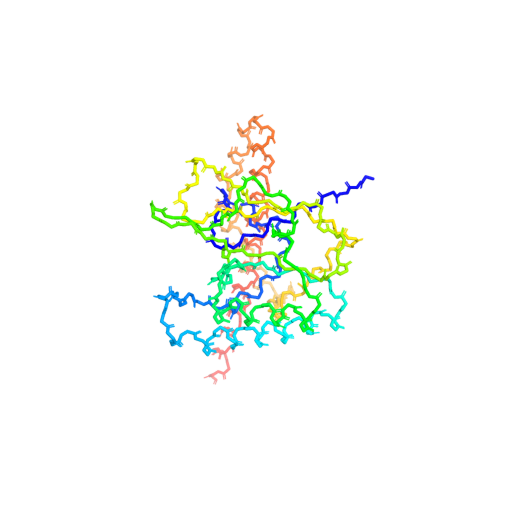 189 ? -4.389 28.674 13.516 1.00 88.06 189 ARG A O 1
ATOM 1574 N N . VAL A 1 190 ? -6.558 28.604 14.157 1.00 88.00 190 VAL A N 1
ATOM 1575 C CA . VAL A 1 190 ? -7.113 28.437 12.809 1.00 88.00 190 VAL A CA 1
ATOM 1576 C C . VAL A 1 190 ? -6.746 29.639 11.953 1.00 88.00 190 VAL A C 1
ATOM 1578 O O . VAL A 1 190 ? -6.177 29.457 10.884 1.00 88.00 190 VAL A O 1
ATOM 1581 N N . ARG A 1 191 ? -6.950 30.863 12.451 1.00 91.00 191 ARG A N 1
ATOM 1582 C CA . ARG A 1 191 ? -6.593 32.099 11.746 1.00 91.00 191 ARG A CA 1
ATOM 1583 C C . ARG A 1 191 ? -5.119 32.109 11.333 1.00 91.00 191 ARG A C 1
ATOM 1585 O O . ARG A 1 191 ? -4.818 32.313 10.162 1.00 91.00 191 ARG A O 1
ATOM 1592 N N . LYS A 1 192 ? -4.195 31.825 12.261 1.00 89.00 192 LYS A N 1
ATOM 1593 C CA . LYS A 1 192 ? -2.753 31.743 11.954 1.00 89.00 192 LYS A CA 1
ATOM 1594 C C . LYS A 1 192 ? -2.417 30.645 10.945 1.00 89.00 192 LYS A C 1
ATOM 1596 O O . LYS A 1 192 ? -1.502 30.829 10.147 1.00 89.00 192 LYS A O 1
ATOM 1601 N N . GLY A 1 193 ? -3.099 29.502 11.015 1.00 84.12 193 GLY A N 1
ATOM 1602 C CA . GLY A 1 193 ? -2.910 28.392 10.082 1.00 84.12 193 GLY A CA 1
ATOM 1603 C C . GLY A 1 193 ? -3.391 28.741 8.677 1.00 84.12 193 GLY A C 1
ATOM 1604 O O . GLY A 1 193 ? -2.631 28.596 7.726 1.00 84.12 193 GLY A O 1
ATOM 1605 N N . LEU A 1 194 ? -4.603 29.286 8.561 1.00 87.19 194 LEU A N 1
ATOM 1606 C CA . LEU A 1 194 ? -5.206 29.673 7.287 1.00 87.19 194 LEU A CA 1
ATOM 1607 C C . LEU A 1 194 ? -4.459 30.824 6.606 1.00 87.19 194 LEU A C 1
ATOM 1609 O O . LEU A 1 194 ? -4.290 30.781 5.394 1.00 87.19 194 LEU A O 1
ATOM 1613 N N . CYS A 1 195 ? -3.908 31.789 7.356 1.00 89.25 195 CYS A N 1
ATOM 1614 C CA . CYS A 1 195 ? -3.070 32.845 6.769 1.00 89.25 195 CYS A CA 1
ATOM 1615 C C . CYS A 1 195 ? -1.862 32.298 5.988 1.00 89.25 195 CYS A C 1
ATOM 1617 O O . CYS A 1 195 ? -1.386 32.953 5.067 1.00 89.25 195 CYS A O 1
ATOM 1619 N N . LYS A 1 196 ? -1.353 31.105 6.329 1.00 84.19 196 LYS A N 1
ATOM 1620 C CA . LYS A 1 196 ? -0.239 30.478 5.596 1.00 84.19 196 LYS A CA 1
ATOM 1621 C C . LYS A 1 196 ? -0.670 29.867 4.263 1.00 84.19 196 LYS A C 1
ATOM 1623 O O . LYS A 1 196 ? 0.188 29.577 3.437 1.00 84.19 196 LYS A O 1
ATOM 1628 N N . LEU A 1 197 ? -1.974 29.677 4.059 1.00 89.44 197 LEU A N 1
ATOM 1629 C CA . LEU A 1 197 ? -2.547 29.072 2.856 1.00 89.44 197 LEU A CA 1
ATOM 1630 C C . LEU A 1 197 ? -2.925 30.109 1.789 1.00 89.44 197 LEU A C 1
ATOM 1632 O O . LEU A 1 197 ? -3.270 29.725 0.676 1.00 89.44 197 LEU A O 1
ATOM 1636 N N . GLU A 1 198 ? -2.806 31.407 2.085 1.00 87.75 198 GLU A N 1
ATOM 1637 C CA . GLU A 1 198 ? -3.081 32.490 1.126 1.00 87.75 198 GLU A CA 1
ATOM 1638 C C . GLU A 1 198 ? -2.193 32.404 -0.126 1.00 87.75 198 GLU A C 1
ATOM 1640 O O . GLU A 1 198 ? -2.653 32.676 -1.230 1.00 87.75 198 GLU A O 1
ATOM 1645 N N . ILE A 1 199 ? -0.943 31.945 0.016 1.00 85.56 199 ILE A N 1
ATOM 1646 C CA . ILE A 1 199 ? -0.046 31.709 -1.129 1.00 85.56 199 ILE A CA 1
ATOM 1647 C C . ILE A 1 199 ? -0.621 30.621 -2.043 1.00 85.56 199 ILE A C 1
ATOM 1649 O O . ILE A 1 199 ? -0.682 30.797 -3.254 1.00 85.56 199 ILE A O 1
ATOM 1653 N N . LEU A 1 200 ? -1.110 29.525 -1.458 1.00 84.06 200 LEU A N 1
ATOM 1654 C CA . LEU A 1 200 ? -1.677 28.406 -2.208 1.00 84.06 200 LEU A CA 1
ATOM 1655 C C . LEU A 1 200 ? -2.984 28.802 -2.915 1.00 84.06 200 LEU A C 1
ATOM 1657 O O . LEU A 1 200 ? -3.266 28.354 -4.021 1.00 84.06 200 LEU A O 1
ATOM 1661 N N . LYS A 1 201 ? -3.775 29.678 -2.287 1.00 90.31 201 LYS A N 1
ATOM 1662 C CA . LYS A 1 201 ? -4.974 30.266 -2.890 1.00 90.31 201 LYS A CA 1
ATOM 1663 C C . LYS A 1 201 ? -4.629 31.123 -4.114 1.00 90.31 201 LYS A C 1
ATOM 1665 O O . LYS A 1 201 ? -5.265 30.963 -5.149 1.00 90.31 201 LYS A O 1
ATOM 1670 N N . LEU A 1 202 ? -3.602 31.970 -4.024 1.00 90.62 202 LEU A N 1
ATOM 1671 C CA . LEU A 1 202 ? -3.125 32.779 -5.154 1.00 90.62 202 LEU A CA 1
ATOM 1672 C C . LEU A 1 202 ? -2.607 31.908 -6.315 1.00 90.62 202 LEU A C 1
ATOM 1674 O O . LEU A 1 202 ? -2.871 32.203 -7.481 1.00 90.62 202 LEU A O 1
ATOM 1678 N N . GLU A 1 203 ? -1.911 30.808 -6.009 1.00 87.81 203 GLU A N 1
ATOM 1679 C CA . GLU A 1 203 ? -1.474 29.823 -7.013 1.00 87.81 203 GLU A CA 1
ATOM 1680 C C . GLU A 1 203 ? -2.665 29.178 -7.741 1.00 87.81 203 GLU A C 1
ATOM 1682 O O . GLU A 1 203 ? -2.601 28.941 -8.943 1.00 87.81 203 GLU A O 1
ATOM 1687 N N . ILE A 1 204 ? -3.771 28.922 -7.037 1.00 91.44 204 ILE A N 1
ATOM 1688 C CA . ILE A 1 204 ? -5.006 28.370 -7.618 1.00 91.44 204 ILE A CA 1
ATOM 1689 C C . ILE A 1 204 ? -5.718 29.401 -8.496 1.00 91.44 204 ILE A C 1
ATOM 1691 O O . ILE A 1 204 ? -6.153 29.063 -9.592 1.00 91.44 204 ILE A O 1
ATOM 1695 N N . GLU A 1 205 ? -5.830 30.649 -8.038 1.00 92.81 205 GLU A N 1
ATOM 1696 C CA . GLU A 1 205 ? -6.515 31.730 -8.767 1.00 92.81 205 GLU A CA 1
ATOM 1697 C C . GLU A 1 205 ? -5.842 32.071 -10.104 1.00 92.81 205 GLU A C 1
ATOM 1699 O O . GLU A 1 205 ? -6.496 32.572 -11.018 1.00 92.81 205 GLU A O 1
ATOM 1704 N N . THR A 1 206 ? -4.543 31.792 -10.223 1.00 93.31 206 THR A N 1
ATOM 1705 C CA . THR A 1 206 ? -3.744 32.072 -11.424 1.00 93.31 206 THR A CA 1
ATOM 1706 C C . THR A 1 206 ? -3.512 30.846 -12.314 1.00 93.31 206 THR A C 1
ATOM 1708 O O . THR A 1 206 ? -2.972 30.988 -13.413 1.00 93.31 206 THR A O 1
ATOM 1711 N N . GLU A 1 207 ? -3.937 29.651 -11.891 1.00 93.62 207 GLU A N 1
ATOM 1712 C CA . GLU A 1 207 ? -3.757 28.409 -12.646 1.00 93.62 207 GLU A CA 1
ATOM 1713 C C . GLU A 1 207 ? -4.846 28.238 -13.717 1.00 93.62 207 GLU A C 1
ATOM 1715 O O . GLU A 1 207 ? -6.043 28.346 -13.452 1.00 93.62 207 GLU A O 1
ATOM 1720 N N . SER A 1 208 ? -4.420 27.934 -14.944 1.00 92.06 208 SER A N 1
ATOM 1721 C CA . SER A 1 208 ? -5.302 27.781 -16.113 1.00 92.06 208 SER A CA 1
ATOM 1722 C C . SER A 1 208 ? -5.386 26.339 -16.614 1.00 92.06 208 SER A C 1
ATOM 1724 O O . SER A 1 208 ? -6.330 25.981 -17.321 1.00 92.06 208 SER A O 1
ATOM 1726 N N . ASP A 1 209 ? -4.438 25.481 -16.225 1.00 93.38 209 ASP A N 1
ATOM 1727 C CA . ASP A 1 209 ? -4.483 24.059 -16.536 1.00 93.38 209 ASP A CA 1
ATOM 1728 C C . ASP A 1 209 ? -5.462 23.339 -15.595 1.00 93.38 209 ASP A C 1
ATOM 1730 O O . ASP A 1 209 ? -5.261 23.261 -14.382 1.00 93.38 209 ASP A O 1
ATOM 1734 N N . ALA A 1 210 ? -6.522 22.756 -16.161 1.00 80.00 210 ALA A N 1
ATOM 1735 C CA . ALA A 1 210 ? -7.583 22.101 -15.394 1.00 80.00 210 ALA A CA 1
ATOM 1736 C C . ALA A 1 210 ? -7.093 20.922 -14.529 1.00 80.00 210 ALA A C 1
ATOM 1738 O O . ALA A 1 210 ? -7.668 20.650 -13.471 1.00 80.00 210 ALA A O 1
ATOM 1739 N N . ARG A 1 211 ? -6.038 20.208 -14.949 1.00 73.50 211 ARG A N 1
ATOM 1740 C CA . ARG A 1 211 ? -5.473 19.103 -14.160 1.00 73.50 211 ARG A CA 1
ATOM 1741 C C . ARG A 1 211 ? -4.687 19.651 -12.977 1.00 73.50 211 ARG A C 1
ATOM 1743 O O . ARG A 1 211 ? -4.866 19.162 -11.864 1.00 73.50 211 ARG A O 1
ATOM 1750 N N . ARG A 1 212 ? -3.862 20.677 -13.192 1.00 75.19 212 ARG A N 1
ATOM 1751 C CA . ARG A 1 212 ? -3.110 21.344 -12.116 1.00 75.19 212 ARG A CA 1
ATOM 1752 C C . ARG A 1 212 ? -4.026 22.061 -11.134 1.00 75.19 212 ARG A C 1
ATOM 1754 O O . ARG A 1 212 ? -3.823 21.938 -9.931 1.00 75.19 212 ARG A O 1
ATOM 1761 N N . LEU A 1 213 ? -5.085 22.703 -11.624 1.00 76.19 213 LEU A N 1
ATOM 1762 C CA . LEU A 1 213 ? -6.099 23.345 -10.793 1.00 76.19 213 LEU A CA 1
ATOM 1763 C C . LEU A 1 213 ? -6.752 22.339 -9.838 1.00 76.19 213 LEU A C 1
ATOM 1765 O O . LEU A 1 213 ? -6.826 22.586 -8.636 1.00 76.19 213 LEU A O 1
ATOM 1769 N N . LYS A 1 214 ? -7.162 21.169 -10.352 1.00 69.12 214 LYS A N 1
ATOM 1770 C CA . LYS A 1 214 ? -7.712 20.083 -9.527 1.00 69.12 214 LYS A CA 1
ATOM 1771 C C . LYS A 1 214 ? -6.723 19.643 -8.442 1.00 69.12 214 LYS A C 1
ATOM 1773 O O . LYS A 1 214 ? -7.115 19.502 -7.290 1.00 69.12 214 LYS A O 1
ATOM 1778 N N . ILE A 1 215 ? -5.450 19.465 -8.799 1.00 70.44 215 ILE A N 1
ATOM 1779 C CA . ILE A 1 215 ? -4.389 19.069 -7.860 1.00 70.44 215 ILE A CA 1
ATOM 1780 C C . ILE A 1 215 ? -4.206 20.121 -6.756 1.00 70.44 215 ILE A C 1
ATOM 1782 O O . ILE A 1 215 ? -4.174 19.779 -5.574 1.00 70.44 215 ILE A O 1
ATOM 1786 N N . ASN A 1 216 ? -4.115 21.398 -7.126 1.00 72.94 216 ASN A N 1
ATOM 1787 C CA . ASN A 1 216 ? -3.894 22.483 -6.174 1.00 72.94 216 ASN A CA 1
ATOM 1788 C C . ASN A 1 216 ? -5.109 22.692 -5.255 1.00 72.94 216 ASN A C 1
ATOM 1790 O O . ASN A 1 216 ? -4.929 22.916 -4.059 1.00 72.94 216 ASN A O 1
ATOM 1794 N N . LEU A 1 217 ? -6.335 22.537 -5.768 1.00 70.94 217 LEU A N 1
ATOM 1795 C CA . LEU A 1 217 ? -7.560 22.565 -4.959 1.00 70.94 217 LEU A CA 1
ATOM 1796 C C . LEU A 1 217 ? -7.595 21.434 -3.926 1.00 70.94 217 LEU A C 1
ATOM 1798 O O . LEU A 1 217 ? -7.883 21.690 -2.757 1.00 70.94 217 LEU A O 1
ATOM 1802 N N . THR A 1 218 ? -7.260 20.203 -4.320 1.00 66.62 218 THR A N 1
ATOM 1803 C CA . THR A 1 218 ? -7.165 19.077 -3.377 1.00 66.62 218 THR A CA 1
ATOM 1804 C C . THR A 1 218 ? -6.113 19.350 -2.301 1.00 66.62 218 THR A C 1
ATOM 1806 O O . THR A 1 218 ? -6.392 19.194 -1.112 1.00 66.62 218 THR A O 1
ATOM 1809 N N . LYS A 1 219 ? -4.933 19.850 -2.692 1.00 74.38 219 LYS A N 1
ATOM 1810 C CA . LYS A 1 219 ? -3.875 20.242 -1.750 1.00 74.38 219 LYS A CA 1
ATOM 1811 C C . LYS A 1 219 ? -4.365 21.300 -0.755 1.00 74.38 219 LYS A C 1
ATOM 1813 O O . LYS A 1 219 ? -4.130 21.162 0.441 1.00 74.38 219 LYS A O 1
ATOM 1818 N N . LEU A 1 220 ? -5.091 22.321 -1.220 1.00 78.38 220 LEU A N 1
ATOM 1819 C CA . LEU A 1 220 ? -5.670 23.347 -0.349 1.00 78.38 220 LEU A CA 1
ATOM 1820 C C . LEU A 1 220 ? -6.651 22.749 0.669 1.00 78.38 220 LEU A C 1
ATOM 1822 O O . LEU A 1 220 ? -6.577 23.081 1.850 1.00 78.38 220 LEU A O 1
ATOM 1826 N N . LEU A 1 221 ? -7.542 21.851 0.241 1.00 73.38 221 LEU A N 1
ATOM 1827 C CA . LEU A 1 221 ? -8.510 21.192 1.127 1.00 73.38 221 LEU A CA 1
ATOM 1828 C C . LEU A 1 221 ? -7.830 20.324 2.198 1.00 73.38 221 LEU A C 1
ATOM 1830 O O . LEU A 1 221 ? -8.238 20.354 3.365 1.00 73.38 221 LEU A O 1
ATOM 1834 N N . ASN A 1 222 ? -6.773 19.599 1.829 1.00 65.19 222 ASN A N 1
ATOM 1835 C CA . ASN A 1 222 ? -5.990 18.791 2.765 1.00 65.19 222 ASN A CA 1
ATOM 1836 C C . ASN A 1 222 ? -5.272 19.671 3.795 1.00 65.19 222 ASN A C 1
ATOM 1838 O O . ASN A 1 222 ? -5.332 19.399 4.996 1.00 65.19 222 ASN A O 1
ATOM 1842 N N . GLU A 1 223 ? -4.662 20.772 3.354 1.00 76.88 223 GLU A N 1
ATOM 1843 C CA . GLU A 1 223 ? -4.005 21.726 4.250 1.00 76.88 223 GLU A CA 1
ATOM 1844 C C . GLU A 1 223 ? -4.999 22.413 5.198 1.00 76.88 223 GLU A C 1
ATOM 1846 O O . GLU A 1 223 ? -4.725 22.538 6.394 1.00 76.88 223 GLU A O 1
ATOM 1851 N N . ILE A 1 224 ? -6.194 22.785 4.719 1.00 76.56 224 ILE A N 1
ATOM 1852 C CA . ILE A 1 224 ? -7.271 23.309 5.576 1.00 76.56 224 ILE A CA 1
ATOM 1853 C C . ILE A 1 224 ? -7.642 22.270 6.640 1.00 76.56 224 ILE A C 1
ATOM 1855 O O . ILE A 1 224 ? -7.689 22.590 7.829 1.00 76.56 224 ILE A O 1
ATOM 1859 N N . SER A 1 225 ? -7.852 21.017 6.236 1.00 75.25 225 SER A N 1
ATOM 1860 C CA . SER A 1 225 ? -8.217 19.929 7.148 1.00 75.25 225 SER A CA 1
ATOM 1861 C C . SER A 1 225 ? -7.136 19.695 8.211 1.00 75.25 225 SER A C 1
ATOM 1863 O O . SER A 1 225 ? -7.437 19.593 9.402 1.00 75.25 225 SER A O 1
ATOM 1865 N N . SER A 1 226 ? -5.865 19.709 7.804 1.00 76.56 226 SER A N 1
ATOM 1866 C CA . SER A 1 226 ? -4.708 19.622 8.697 1.00 76.56 226 SER A CA 1
ATOM 1867 C C . SER A 1 226 ? -4.649 20.791 9.684 1.00 76.56 226 SER A C 1
ATOM 1869 O O . SER A 1 226 ? -4.432 20.580 10.881 1.00 76.56 226 SER A O 1
ATOM 1871 N N . VAL A 1 227 ? -4.888 22.026 9.230 1.00 79.69 227 VAL A N 1
ATOM 1872 C CA . VAL A 1 227 ? -4.938 23.216 10.096 1.00 79.69 227 VAL A CA 1
ATOM 1873 C C . VAL A 1 227 ? -6.019 23.072 11.165 1.00 79.69 227 VAL A C 1
ATOM 1875 O O . VAL A 1 227 ? -5.736 23.310 12.342 1.00 79.69 227 VAL A O 1
ATOM 1878 N N . LEU A 1 228 ? -7.227 22.651 10.784 1.00 81.31 228 LEU A N 1
ATOM 1879 C CA . LEU A 1 228 ? -8.353 22.494 11.707 1.00 81.31 228 LEU A CA 1
ATOM 1880 C C . LEU A 1 228 ? -8.070 21.407 12.754 1.00 81.31 228 LEU A C 1
ATOM 1882 O O . LEU A 1 228 ? -8.176 21.668 13.954 1.00 81.31 228 LEU A O 1
ATOM 1886 N N . LEU A 1 229 ? -7.620 20.222 12.327 1.00 76.94 229 LEU A N 1
ATOM 1887 C CA . LEU A 1 229 ? -7.295 19.114 13.233 1.00 76.94 229 LEU A CA 1
ATOM 1888 C C . LEU A 1 229 ? -6.164 19.477 14.205 1.00 76.94 229 LEU A C 1
ATOM 1890 O O . LEU A 1 229 ? -6.265 19.241 15.412 1.00 76.94 229 LEU A O 1
ATOM 1894 N N . ASN A 1 230 ? -5.105 20.116 13.706 1.00 78.94 230 ASN A N 1
ATOM 1895 C CA . ASN A 1 230 ? -3.996 20.567 14.541 1.00 78.94 230 ASN A CA 1
ATOM 1896 C C . ASN A 1 230 ? -4.418 21.659 15.529 1.00 78.94 230 ASN A C 1
ATOM 1898 O O . ASN A 1 230 ? -3.923 21.689 16.659 1.00 78.94 230 ASN A O 1
ATOM 1902 N N . ALA A 1 231 ? -5.319 22.560 15.127 1.00 81.19 231 ALA A N 1
ATOM 1903 C CA . ALA A 1 231 ? -5.857 23.584 16.012 1.00 81.19 231 ALA A CA 1
ATOM 1904 C C . ALA A 1 231 ? -6.679 22.962 17.149 1.00 81.19 231 ALA A C 1
ATOM 1906 O O . ALA A 1 231 ? -6.491 23.357 18.303 1.00 81.19 231 ALA A O 1
ATOM 1907 N N . VAL A 1 232 ? -7.513 21.958 16.856 1.00 81.25 232 VAL A N 1
ATOM 1908 C CA . VAL A 1 232 ? -8.267 21.200 17.869 1.00 81.25 232 VAL A CA 1
ATOM 1909 C C . VAL A 1 232 ? -7.314 20.506 18.847 1.00 81.25 232 VAL A C 1
ATOM 1911 O O . VAL A 1 232 ? -7.404 20.722 20.057 1.00 81.25 232 VAL A O 1
ATOM 1914 N N . GLN A 1 233 ? -6.328 19.761 18.335 1.00 80.69 233 GLN A N 1
ATOM 1915 C CA . GLN A 1 233 ? -5.374 19.028 19.170 1.00 80.69 233 GLN A CA 1
ATOM 1916 C C . GLN A 1 233 ? -4.552 19.951 20.077 1.00 80.69 233 GLN A C 1
ATOM 1918 O O . GLN A 1 233 ? -4.424 19.697 21.274 1.00 80.69 233 GLN A O 1
ATOM 1923 N N . LYS A 1 234 ? -3.996 21.038 19.528 1.00 85.62 234 LYS A N 1
ATOM 1924 C CA . LYS A 1 234 ? -3.178 21.984 20.305 1.00 85.62 234 LYS A CA 1
ATOM 1925 C C . LYS A 1 234 ? -3.994 22.694 21.378 1.00 85.62 234 LYS A C 1
ATOM 1927 O O . LYS A 1 234 ? -3.514 22.842 22.497 1.00 85.62 234 LYS A O 1
ATOM 1932 N N . THR A 1 235 ? -5.225 23.087 21.053 1.00 83.38 235 THR A N 1
ATOM 1933 C CA . THR A 1 235 ? -6.126 23.725 22.021 1.00 83.38 235 THR A CA 1
ATOM 1934 C C . THR A 1 235 ? -6.455 22.770 23.168 1.00 83.38 235 THR A C 1
ATOM 1936 O O . THR A 1 235 ? -6.380 23.164 24.327 1.00 83.38 235 THR A O 1
ATOM 1939 N N . SER A 1 236 ? -6.723 21.497 22.868 1.00 84.12 236 SER A N 1
ATOM 1940 C CA . SER A 1 236 ? -6.981 20.481 23.893 1.00 84.12 236 SER A CA 1
ATOM 1941 C C . SER A 1 236 ? -5.760 20.241 24.781 1.00 84.12 236 SER A C 1
ATOM 1943 O O . SER A 1 236 ? -5.882 20.255 26.004 1.00 84.12 236 SER A O 1
ATOM 1945 N N . ASN A 1 237 ? -4.571 20.087 24.187 1.00 81.75 237 ASN A N 1
ATOM 1946 C CA . ASN A 1 237 ? -3.331 19.842 24.929 1.00 81.75 237 ASN A CA 1
ATOM 1947 C C . ASN A 1 237 ? -2.999 20.986 25.899 1.00 81.75 237 ASN A C 1
ATOM 1949 O O . ASN A 1 237 ? -2.618 20.743 27.041 1.00 81.75 237 ASN A O 1
ATOM 1953 N N . GLU A 1 238 ? -3.150 22.239 25.469 1.00 82.00 238 GLU A N 1
ATOM 1954 C CA . GLU A 1 238 ? -2.883 23.393 26.332 1.00 82.00 238 GLU A CA 1
ATOM 1955 C C . GLU A 1 238 ? -3.855 23.485 27.512 1.00 82.00 238 GLU A C 1
ATOM 1957 O O . GLU A 1 238 ? -3.442 23.809 28.626 1.00 82.00 238 GLU A O 1
ATOM 1962 N N . LEU A 1 239 ? -5.130 23.152 27.299 1.00 75.81 239 LEU A N 1
ATOM 1963 C CA . LEU A 1 239 ? -6.132 23.130 28.364 1.00 75.81 239 LEU A CA 1
ATOM 1964 C C . LEU A 1 239 ? -5.889 21.989 29.357 1.00 75.81 239 LEU A C 1
ATOM 1966 O O . LEU A 1 239 ? -6.053 22.186 30.562 1.00 75.81 239 LEU A O 1
ATOM 1970 N N . GLU A 1 240 ? -5.468 20.814 28.886 1.00 76.56 240 GLU A N 1
ATOM 1971 C CA . GLU A 1 240 ? -5.042 19.720 29.765 1.00 76.56 240 GLU A CA 1
ATOM 1972 C C . GLU A 1 240 ? -3.833 20.118 30.614 1.00 76.56 240 GLU A C 1
ATOM 1974 O O . GLU A 1 240 ? -3.836 19.896 31.827 1.00 76.56 240 GLU A O 1
ATOM 1979 N N . CYS A 1 241 ? -2.831 20.762 30.011 1.00 73.75 241 CYS A N 1
ATOM 1980 C CA . CYS A 1 241 ? -1.688 21.304 30.739 1.00 73.75 241 CYS A CA 1
ATOM 1981 C C . CYS A 1 241 ? -2.135 22.338 31.785 1.00 73.75 241 CYS A C 1
ATOM 1983 O O . CYS A 1 241 ? -1.763 22.225 32.951 1.00 73.75 241 CYS A O 1
ATOM 1985 N N . ALA A 1 242 ? -2.993 23.294 31.420 1.00 71.06 242 ALA A N 1
ATOM 1986 C CA . ALA A 1 242 ? -3.487 24.321 32.338 1.00 71.06 242 ALA A CA 1
ATOM 1987 C C . ALA A 1 242 ? -4.292 23.743 33.520 1.00 71.06 242 ALA A C 1
ATOM 1989 O O . ALA A 1 242 ? -4.175 24.236 34.643 1.00 71.06 242 ALA A O 1
ATOM 1990 N N . LYS A 1 243 ? -5.076 22.676 33.299 1.00 69.81 243 LYS A N 1
ATOM 1991 C CA . LYS A 1 243 ? -5.775 21.944 34.371 1.00 69.81 243 LYS A CA 1
ATOM 1992 C C . LYS A 1 243 ? -4.796 21.256 35.324 1.00 69.81 243 LYS A C 1
ATOM 1994 O O . LYS A 1 243 ? -4.985 21.344 36.533 1.00 69.81 243 LYS A O 1
ATOM 1999 N N . ARG A 1 244 ? -3.738 20.623 34.799 1.00 68.19 244 ARG A N 1
ATOM 2000 C CA . ARG A 1 244 ? -2.695 19.980 35.621 1.00 68.19 244 ARG A CA 1
ATOM 2001 C C . ARG A 1 244 ? -1.959 20.982 36.509 1.00 68.19 244 ARG A C 1
ATOM 2003 O O . ARG A 1 244 ? -1.683 20.652 37.650 1.00 68.19 244 ARG A O 1
ATOM 2010 N N . TYR A 1 245 ? -1.702 22.197 36.023 1.00 65.25 245 TYR A N 1
ATOM 2011 C CA . TYR A 1 245 ? -1.046 23.252 36.809 1.00 65.25 245 TYR A CA 1
ATOM 2012 C C . TYR A 1 245 ? -1.942 23.886 37.887 1.00 65.25 245 TYR A C 1
ATOM 2014 O O . TYR A 1 245 ? -1.424 24.390 38.877 1.00 65.25 245 TYR A O 1
ATOM 2022 N N . LYS A 1 246 ? -3.273 23.867 37.728 1.00 57.78 246 LYS A N 1
ATOM 2023 C CA . LYS A 1 246 ? -4.213 24.379 38.745 1.00 57.78 246 LYS A CA 1
ATOM 2024 C C . LYS A 1 246 ? -4.513 23.391 39.878 1.00 57.78 246 LYS A C 1
ATOM 2026 O O . LYS A 1 246 ? -5.055 23.815 40.887 1.00 57.78 246 LYS A O 1
ATOM 2031 N N . GLY A 1 247 ? -4.195 22.106 39.714 1.00 50.91 247 GLY A N 1
ATOM 2032 C CA . GLY A 1 247 ? -4.404 21.068 40.735 1.00 50.91 247 GLY A CA 1
ATOM 2033 C C . GLY A 1 247 ? -3.239 20.885 41.715 1.00 50.91 247 GLY A C 1
ATOM 2034 O O . GLY A 1 247 ? -3.266 19.946 42.503 1.00 50.91 247 GLY A O 1
ATOM 2035 N N . THR A 1 248 ? -2.209 21.729 41.631 1.00 47.12 248 THR A N 1
ATOM 2036 C CA . THR A 1 248 ? -0.959 21.642 42.412 1.00 47.12 248 THR A CA 1
ATOM 2037 C C . THR A 1 248 ? -0.737 22.831 43.358 1.00 47.12 248 THR A C 1
ATOM 2039 O O . THR A 1 248 ? 0.371 23.003 43.864 1.00 47.12 248 THR A O 1
ATOM 2042 N N . LEU A 1 249 ? -1.773 23.638 43.602 1.00 38.38 249 LEU A N 1
ATOM 2043 C CA . LEU A 1 249 ? -1.843 24.688 44.628 1.00 38.38 249 LEU A CA 1
ATOM 2044 C C . LEU A 1 249 ? -2.981 24.358 45.595 1.00 38.38 249 LEU A C 1
ATOM 2046 O O . LEU A 1 249 ? -2.817 24.663 46.794 1.00 38.38 249 LEU A O 1
#